Protein AF-A0A2M7X463-F1 (afdb_monomer_lite)

Radius of gyration: 21.91 Å; chains: 1; bounding box: 66×72×50 Å

Secondary structure (DSSP, 8-state):
--------PPPHHHHHHHHHHHHHHTT-S-SS---PPPP--TT--SHHHHHHHHHHHHHHHHHHHH--TTHHHHHHHHHHHHHHHHHHHHHHHHHHT-HHHHHHHHHHHHHHHHHHHHHHHHHTT-TTTB-TTT-EEEEETTEEEEEEEB-S-EEEEEETTEEEEEEEEEEEEEE-SSEEEEEEEEEETTT--EEEEEEEEEEEE---TTTTT-EEEEEEEE-TTHHHHHHHHT---TTS-HHHHTTSSS---TTTSTTT--SHHHHHHHHHHHHHHHHHHHHHHHHHHHHHHHHHT--

Foldseek 3Di:
DDDDDPPDDDDPVRVVVVVVVVVVVVPPDDDDLQLAADDDDPPQDDLLSLLLVLQLLLQVLLCVLLVFPPSSVVRSVLSNVLLVLLVVQLVVCVVVVPQVSVQLSLVLSQLSSLQSSVSSCLSVLPCSFWQLVQQDWDDDPQKIKGKTFGDNYKGWHDDPHDIWIKTWTMWMWILHLFWIKIKTWIATPPPRDIFIWMKIFGWDQDDDPVPHRWIAIFIFTGGPRNQVNLVVSVPPDPPDDPVVSVVRNGSGPPDPCCSGQGDSVSVVSSSVSSVVSSVVSSVVSVVVVVVVVVVVPDD

pLDDT: mean 77.82, std 18.33, range [32.88, 96.81]

Sequence (299 aa):
MGIRTDQKQLSAHELLNQRLFDRLKLRQTTETKDTGPLKYPEHLSSTEEQIIYNAKTIGLSYELQSGVEGLQHGFAQTFIDVSQSFARELALAQEENDPEAIALFTNALAELELLSAVERVASDANFDHMDERDFMEYGSNQEPIYSTDISGINATMIAGSEEQSVHVTKATWNFDRNGIRLSVDYINDVTGEALSSQISMDFHRRKHPRFGNKEQAAIDLKGRTLERAFRDIEKVPQELGEKEKLQYKDYHRYLHIDPLIKDDDTFKRIREARILHFRKAGLDALHIASARKNLAEQP

Structure (mmCIF, N/CA/C/O backbone):
data_AF-A0A2M7X463-F1
#
_entry.id   AF-A0A2M7X463-F1
#
loop_
_atom_site.group_PDB
_atom_site.id
_atom_site.type_symbol
_atom_site.label_atom_id
_atom_site.label_alt_id
_atom_site.label_comp_id
_atom_site.label_asym_id
_atom_site.label_entity_id
_atom_site.label_seq_id
_atom_site.pdbx_PDB_ins_code
_atom_site.Cartn_x
_atom_site.Cartn_y
_atom_site.Cartn_z
_atom_site.occupancy
_atom_site.B_iso_or_equiv
_atom_site.auth_seq_id
_atom_site.auth_comp_id
_atom_site.auth_asym_id
_atom_site.auth_atom_id
_atom_site.pdbx_PDB_model_num
ATOM 1 N N . MET A 1 1 ? 46.888 -40.412 -1.682 1.00 40.38 1 MET A N 1
ATOM 2 C CA . MET A 1 1 ? 46.053 -40.032 -2.841 1.00 40.38 1 MET A CA 1
ATOM 3 C C . MET A 1 1 ? 44.889 -39.218 -2.306 1.00 40.38 1 MET A C 1
ATOM 5 O O . MET A 1 1 ? 44.024 -39.788 -1.659 1.00 40.38 1 MET A O 1
ATOM 9 N N . GLY A 1 2 ? 44.942 -37.892 -2.434 1.00 35.41 2 GLY A N 1
ATOM 10 C CA . GLY A 1 2 ? 43.879 -37.005 -1.958 1.00 35.41 2 GLY A CA 1
ATOM 11 C C . GLY A 1 2 ? 42.829 -36.817 -3.047 1.00 35.41 2 GLY A C 1
ATOM 12 O O . GLY A 1 2 ? 43.172 -36.399 -4.149 1.00 35.41 2 GLY A O 1
ATOM 13 N N . ILE A 1 3 ? 41.574 -37.143 -2.745 1.00 40.09 3 ILE A N 1
ATOM 14 C CA . ILE A 1 3 ? 40.433 -36.868 -3.618 1.00 40.09 3 ILE A CA 1
ATOM 15 C C . ILE A 1 3 ? 40.086 -35.387 -3.435 1.00 40.09 3 ILE A C 1
ATOM 17 O O . ILE A 1 3 ? 39.596 -34.989 -2.381 1.00 40.09 3 ILE A O 1
ATOM 21 N N . ARG A 1 4 ? 40.381 -34.560 -4.443 1.00 40.16 4 ARG A N 1
ATOM 22 C CA . ARG A 1 4 ? 39.785 -33.226 -4.570 1.00 40.16 4 ARG A CA 1
ATOM 23 C C . ARG A 1 4 ? 38.376 -33.412 -5.122 1.00 40.16 4 ARG A C 1
ATOM 25 O O . ARG A 1 4 ? 38.216 -33.833 -6.261 1.00 40.16 4 ARG A O 1
ATOM 32 N N . THR A 1 5 ? 37.365 -33.130 -4.311 1.00 44.09 5 THR A N 1
ATOM 33 C CA . THR A 1 5 ? 36.005 -32.893 -4.796 1.00 44.09 5 THR A CA 1
ATOM 34 C C . THR A 1 5 ? 35.933 -31.473 -5.333 1.00 44.09 5 THR A C 1
ATOM 36 O O . THR A 1 5 ? 35.986 -30.517 -4.559 1.00 44.09 5 THR A O 1
ATOM 39 N N . ASP A 1 6 ? 35.817 -31.344 -6.652 1.00 42.69 6 ASP A N 1
ATOM 40 C CA . ASP A 1 6 ? 35.451 -30.094 -7.309 1.00 42.69 6 ASP A CA 1
ATOM 41 C C . ASP A 1 6 ? 34.014 -29.733 -6.908 1.00 42.69 6 ASP A C 1
ATOM 43 O O . ASP A 1 6 ? 33.038 -30.241 -7.463 1.00 42.69 6 ASP A O 1
ATOM 47 N N . GLN A 1 7 ? 33.863 -28.864 -5.906 1.00 47.12 7 GLN A N 1
ATOM 48 C CA . GLN A 1 7 ? 32.599 -28.170 -5.688 1.00 47.12 7 GLN A CA 1
ATOM 49 C C . GLN A 1 7 ? 32.435 -27.150 -6.812 1.00 47.12 7 GLN A C 1
ATOM 51 O O . GLN A 1 7 ? 33.065 -26.093 -6.821 1.00 47.12 7 GLN A O 1
ATOM 56 N N . LYS A 1 8 ? 31.588 -27.493 -7.782 1.00 57.50 8 LYS A N 1
ATOM 57 C CA . LYS A 1 8 ? 31.148 -26.579 -8.832 1.00 57.50 8 LYS A CA 1
ATOM 58 C C . LYS A 1 8 ? 30.453 -25.390 -8.154 1.00 57.50 8 LYS A C 1
ATOM 60 O O . LYS A 1 8 ? 29.381 -25.555 -7.575 1.00 57.50 8 LYS A O 1
ATOM 65 N N . GLN A 1 9 ? 31.082 -24.215 -8.171 1.00 53.88 9 GLN A N 1
ATOM 66 C CA . GLN A 1 9 ? 30.431 -22.982 -7.734 1.00 53.88 9 GLN A CA 1
ATOM 67 C C . GLN A 1 9 ? 29.291 -22.681 -8.706 1.00 53.88 9 GLN A C 1
ATOM 69 O O . GLN A 1 9 ? 29.523 -22.480 -9.897 1.00 53.88 9 GLN A O 1
ATOM 74 N N . LEU A 1 10 ? 28.065 -22.699 -8.193 1.00 54.06 10 LEU A N 1
ATOM 75 C CA . LEU A 1 10 ? 26.878 -22.299 -8.937 1.00 54.06 10 LEU A CA 1
ATOM 76 C C . LEU A 1 10 ? 26.962 -20.797 -9.218 1.00 54.06 10 LEU A C 1
ATOM 78 O O . LEU A 1 10 ? 27.336 -20.010 -8.346 1.00 54.06 10 LEU A O 1
ATOM 82 N N . SER A 1 11 ? 26.599 -20.392 -10.428 1.00 68.94 11 SER A N 1
ATOM 83 C CA . SER A 1 11 ? 26.372 -18.985 -10.750 1.00 68.94 11 SER A CA 1
ATOM 84 C C . SER A 1 11 ? 25.232 -18.413 -9.896 1.00 68.94 11 SER A C 1
ATOM 86 O O . SER A 1 11 ? 24.376 -19.144 -9.397 1.00 68.94 11 SER A O 1
ATOM 88 N N . ALA A 1 12 ? 25.171 -17.086 -9.749 1.00 51.44 12 ALA A N 1
ATOM 89 C CA . ALA A 1 12 ? 24.092 -16.423 -9.009 1.00 51.44 12 ALA A CA 1
ATOM 90 C C . ALA A 1 12 ? 22.691 -16.799 -9.539 1.00 51.44 12 ALA A C 1
ATOM 92 O O . ALA A 1 12 ? 21.739 -16.901 -8.767 1.00 51.44 12 ALA A O 1
ATOM 93 N N . HIS A 1 13 ? 22.586 -17.063 -10.844 1.00 44.00 13 HIS A N 1
ATOM 94 C CA . HIS A 1 13 ? 21.358 -17.519 -11.488 1.00 44.00 13 HIS A CA 1
ATOM 95 C C . HIS A 1 13 ? 21.000 -18.965 -11.104 1.00 44.00 13 HIS A C 1
ATOM 97 O O . HIS A 1 13 ? 19.852 -19.256 -10.781 1.00 44.00 13 HIS A O 1
ATOM 103 N N . GLU A 1 14 ? 21.981 -19.866 -11.050 1.00 54.88 14 GLU A N 1
ATOM 104 C CA . GLU A 1 14 ? 21.771 -21.255 -10.624 1.00 54.88 14 GLU A CA 1
ATOM 105 C C . GLU A 1 14 ? 21.467 -21.363 -9.121 1.00 54.88 14 GLU A C 1
ATOM 107 O O . GLU A 1 14 ? 20.620 -22.158 -8.726 1.00 54.88 14 GLU A O 1
ATOM 112 N N . LEU A 1 15 ? 22.078 -20.515 -8.287 1.00 57.31 15 LEU A N 1
ATOM 113 C CA . LEU A 1 15 ? 21.758 -20.389 -6.859 1.00 57.31 15 LEU A CA 1
ATOM 114 C C . LEU A 1 15 ? 20.326 -19.894 -6.624 1.00 57.31 15 LEU A C 1
ATOM 116 O O . LEU A 1 15 ? 19.652 -20.377 -5.714 1.00 57.31 15 LEU A O 1
ATOM 120 N N . LEU A 1 16 ? 19.853 -18.942 -7.434 1.00 51.50 16 LEU A N 1
ATOM 121 C CA . LEU A 1 16 ? 18.474 -18.455 -7.381 1.00 51.50 16 LEU A CA 1
ATOM 122 C C . LEU A 1 16 ? 17.489 -19.557 -7.792 1.00 51.50 16 LEU A C 1
ATOM 124 O O . LEU A 1 16 ? 16.527 -19.816 -7.070 1.00 51.50 16 LEU A O 1
ATOM 128 N N . ASN A 1 17 ? 17.778 -20.257 -8.892 1.00 58.47 17 ASN A N 1
ATOM 129 C CA . ASN A 1 17 ? 16.970 -21.379 -9.366 1.00 58.47 17 ASN A CA 1
ATOM 130 C C . ASN A 1 17 ? 16.931 -22.509 -8.332 1.00 58.47 17 ASN A C 1
ATOM 132 O O . ASN A 1 17 ? 15.867 -23.050 -8.051 1.00 58.47 17 ASN A O 1
ATOM 136 N N . GLN A 1 18 ? 18.056 -22.829 -7.695 1.00 61.44 18 GLN A N 1
ATOM 137 C CA . GLN A 1 18 ? 18.101 -23.873 -6.677 1.00 61.44 18 GLN A CA 1
ATOM 138 C C . GLN A 1 18 ? 17.319 -23.493 -5.414 1.00 61.44 18 GLN A C 1
ATOM 140 O O . GLN A 1 18 ? 16.568 -24.314 -4.899 1.00 61.44 18 GLN A O 1
ATOM 145 N N . ARG A 1 19 ? 17.384 -22.229 -4.972 1.00 60.53 19 ARG A N 1
ATOM 146 C CA . ARG A 1 19 ? 16.545 -21.725 -3.868 1.00 60.53 19 ARG A CA 1
ATOM 147 C C . ARG A 1 19 ? 15.051 -21.763 -4.200 1.00 60.53 19 ARG A C 1
ATOM 149 O O . ARG A 1 19 ? 14.249 -22.063 -3.318 1.00 60.53 19 ARG A O 1
ATOM 156 N N . LEU A 1 20 ? 14.680 -21.477 -5.450 1.00 54.44 20 LEU A N 1
ATOM 157 C CA . LEU A 1 20 ? 13.311 -21.635 -5.952 1.00 54.44 20 LEU A CA 1
ATOM 158 C C . LEU A 1 20 ? 12.880 -23.109 -5.902 1.00 54.44 20 LEU A C 1
ATOM 160 O O . LEU A 1 20 ? 11.824 -23.415 -5.354 1.00 54.44 20 LEU A O 1
ATOM 164 N N . PHE A 1 21 ? 13.719 -24.031 -6.379 1.00 56.59 21 PHE A N 1
ATOM 165 C CA . PHE A 1 21 ? 13.448 -25.473 -6.349 1.00 56.59 21 PHE A CA 1
ATOM 166 C C . PHE A 1 21 ? 13.352 -26.057 -4.932 1.00 56.59 21 PHE A C 1
ATOM 168 O O . PHE A 1 21 ? 12.466 -26.871 -4.666 1.00 56.59 21 PHE A O 1
ATOM 175 N N . ASP A 1 22 ? 14.206 -25.625 -4.006 1.00 59.12 22 ASP A N 1
ATOM 176 C CA . ASP A 1 22 ? 14.176 -26.093 -2.616 1.00 59.12 22 ASP A CA 1
ATOM 177 C C . ASP A 1 22 ? 12.924 -25.587 -1.875 1.00 59.12 22 ASP A C 1
ATOM 179 O O . ASP A 1 22 ? 12.328 -26.328 -1.092 1.00 59.12 22 ASP A O 1
ATOM 183 N N . ARG A 1 23 ? 12.446 -24.371 -2.188 1.00 54.03 23 ARG A N 1
ATOM 184 C CA . ARG A 1 23 ? 11.146 -23.866 -1.701 1.00 54.03 23 ARG A CA 1
ATOM 185 C C . ARG A 1 23 ? 9.958 -24.639 -2.279 1.00 54.03 23 ARG A C 1
ATOM 187 O O . ARG A 1 23 ? 8.969 -24.833 -1.577 1.00 54.03 23 ARG A O 1
ATOM 194 N N . LEU A 1 24 ? 10.055 -25.100 -3.528 1.00 48.69 24 LEU A N 1
ATOM 195 C CA . LEU A 1 24 ? 9.001 -25.870 -4.200 1.00 48.69 24 LEU A CA 1
ATOM 196 C C . LEU A 1 24 ? 8.825 -27.276 -3.604 1.00 48.69 24 LEU A C 1
ATOM 198 O O . LEU A 1 24 ? 7.693 -27.737 -3.475 1.00 48.69 24 LEU A O 1
ATOM 202 N N . LYS A 1 25 ? 9.909 -27.944 -3.183 1.00 52.03 25 LYS A N 1
ATOM 203 C CA . LYS A 1 25 ? 9.829 -29.285 -2.569 1.00 52.03 25 LYS A CA 1
ATOM 204 C C . LYS A 1 25 ? 9.143 -29.303 -1.201 1.00 52.03 25 LYS A C 1
ATOM 206 O O . LYS A 1 25 ? 8.562 -30.318 -0.837 1.00 52.03 25 LYS A O 1
ATOM 211 N N . LEU A 1 26 ? 9.183 -28.200 -0.453 1.00 48.62 26 LEU A N 1
ATOM 212 C CA . LEU A 1 26 ? 8.593 -28.125 0.888 1.00 48.62 26 LEU A CA 1
ATOM 213 C C . LEU A 1 26 ? 7.056 -27.994 0.901 1.00 48.62 26 LEU A C 1
ATOM 215 O O . LEU A 1 26 ? 6.462 -28.108 1.966 1.00 48.62 26 LEU A O 1
ATOM 219 N N . ARG A 1 27 ? 6.402 -27.756 -0.246 1.00 49.72 27 ARG A N 1
ATOM 220 C CA . ARG A 1 27 ? 4.961 -27.425 -0.336 1.00 49.72 27 ARG A CA 1
ATOM 221 C C . ARG A 1 27 ? 4.053 -28.566 -0.810 1.00 49.72 27 ARG A C 1
ATOM 223 O O . ARG A 1 27 ? 2.963 -28.322 -1.310 1.00 49.72 27 ARG A O 1
ATOM 230 N N . GLN A 1 28 ? 4.489 -29.812 -0.668 1.00 45.28 28 GLN A N 1
ATOM 231 C CA . GLN A 1 28 ? 3.816 -30.990 -1.229 1.00 45.28 28 GLN A CA 1
ATOM 232 C C . GLN A 1 28 ? 2.474 -31.400 -0.583 1.00 45.28 28 GLN A C 1
ATOM 234 O O . GLN A 1 28 ? 1.969 -32.470 -0.908 1.00 45.28 28 GLN A O 1
ATOM 239 N N . THR A 1 29 ? 1.849 -30.601 0.286 1.00 38.97 29 THR A N 1
ATOM 240 C CA . THR A 1 29 ? 0.600 -31.009 0.952 1.00 38.97 29 THR A CA 1
ATOM 241 C C . THR A 1 29 ? -0.463 -29.909 0.949 1.00 38.97 29 THR A C 1
ATOM 243 O O . THR A 1 29 ? -0.354 -28.945 1.698 1.00 38.97 29 THR A O 1
ATOM 246 N N . THR A 1 30 ? -1.511 -30.166 0.151 1.00 35.84 30 THR A N 1
ATOM 247 C CA . THR A 1 30 ? -2.921 -29.712 0.243 1.00 35.84 30 THR A CA 1
ATOM 248 C C . THR A 1 30 ? -3.313 -28.259 -0.087 1.00 35.84 30 THR A C 1
ATOM 250 O O . THR A 1 30 ? -2.661 -27.314 0.328 1.00 35.84 30 THR A O 1
ATOM 253 N N . GLU A 1 31 ? -4.393 -28.180 -0.891 1.00 47.44 31 GLU A N 1
ATOM 254 C CA . GLU A 1 31 ? -5.562 -27.266 -0.919 1.00 47.44 31 GLU A CA 1
ATOM 255 C C . GLU A 1 31 ? -5.430 -25.834 -0.393 1.00 47.44 31 GLU A C 1
ATOM 257 O O . GLU A 1 31 ? -4.847 -25.629 0.657 1.00 47.44 31 GLU A O 1
ATOM 262 N N . THR A 1 32 ? -6.040 -24.877 -1.127 1.00 44.88 32 THR A N 1
ATOM 263 C CA . THR A 1 32 ? -6.127 -23.426 -0.831 1.00 44.88 32 THR A CA 1
ATOM 264 C C . THR A 1 32 ? -4.875 -22.912 -0.154 1.00 44.88 32 THR A C 1
ATOM 266 O O . THR A 1 32 ? -4.823 -23.013 1.058 1.00 44.88 32 THR A O 1
ATOM 269 N N . LYS A 1 33 ? -3.900 -22.389 -0.921 1.00 53.50 33 LYS A N 1
ATOM 270 C CA . LYS A 1 33 ? -2.680 -21.712 -0.433 1.00 53.50 33 LYS A CA 1
ATOM 271 C C . LYS A 1 33 ? -2.931 -21.100 0.961 1.00 53.50 33 LYS A C 1
ATOM 273 O O . LYS A 1 33 ? -3.357 -19.954 1.058 1.00 53.50 33 LYS A O 1
ATOM 278 N N . ASP A 1 34 ? -2.714 -21.879 2.026 1.00 58.38 34 ASP A N 1
ATOM 279 C CA . ASP A 1 34 ? -2.889 -21.408 3.398 1.00 58.38 34 ASP A CA 1
ATOM 280 C C . ASP A 1 34 ? -1.582 -20.711 3.704 1.00 58.38 34 ASP A C 1
ATOM 282 O O . ASP A 1 34 ? -0.605 -21.257 4.230 1.00 58.38 34 ASP A O 1
ATOM 286 N N . THR A 1 35 ? -1.481 -19.536 3.106 1.00 69.94 35 THR A N 1
ATOM 287 C CA . THR A 1 35 ? -0.308 -18.708 3.186 1.00 69.94 35 THR A CA 1
ATOM 288 C C . THR A 1 35 ? -0.406 -18.096 4.555 1.00 69.94 35 THR A C 1
ATOM 290 O O . THR A 1 35 ? -1.200 -17.180 4.777 1.00 69.94 35 THR A O 1
ATOM 293 N N . GLY A 1 36 ? 0.375 -18.649 5.483 1.00 80.12 36 GLY A N 1
ATOM 294 C CA . GLY A 1 36 ? 0.527 -18.064 6.806 1.00 80.12 36 GLY A CA 1
ATOM 295 C C . GLY A 1 36 ? 0.805 -16.556 6.713 1.00 80.12 36 GLY A C 1
ATOM 296 O O . GLY A 1 36 ? 1.207 -16.064 5.656 1.00 80.12 36 GLY A O 1
ATOM 297 N N . PRO A 1 37 ? 0.608 -15.811 7.808 1.00 87.12 37 PRO A N 1
ATOM 298 C CA . PRO A 1 37 ? 0.592 -14.353 7.785 1.00 87.12 37 PRO A CA 1
ATOM 299 C C . PRO A 1 37 ? 1.865 -13.758 7.176 1.00 87.12 37 PRO A C 1
ATOM 301 O O . PRO A 1 37 ? 2.968 -14.303 7.332 1.00 87.12 37 PRO A O 1
ATOM 304 N N . LEU A 1 38 ? 1.708 -12.614 6.506 1.00 91.12 38 LEU A N 1
ATOM 305 C CA . LEU A 1 38 ? 2.822 -11.848 5.965 1.00 91.12 38 LEU A CA 1
ATOM 306 C C . LEU A 1 38 ? 3.841 -11.563 7.076 1.00 91.12 38 LEU A C 1
ATOM 308 O O . LEU A 1 38 ? 3.528 -10.982 8.113 1.00 91.12 38 LEU A O 1
ATOM 312 N N . LYS A 1 39 ? 5.088 -11.987 6.860 1.00 89.25 39 LYS A N 1
ATOM 313 C CA . LYS A 1 39 ? 6.121 -11.900 7.895 1.00 89.25 39 LYS A CA 1
ATOM 314 C C . LYS A 1 39 ? 6.722 -10.500 7.975 1.00 89.25 39 LYS A C 1
ATOM 316 O O . LYS A 1 39 ? 7.115 -9.919 6.956 1.00 89.25 39 LYS A O 1
ATOM 321 N N . TYR A 1 40 ? 6.873 -10.027 9.206 1.00 90.75 40 TYR A N 1
ATOM 322 C CA . TYR A 1 40 ? 7.607 -8.820 9.568 1.00 90.75 40 TYR A CA 1
ATOM 323 C C . TYR A 1 40 ? 8.801 -9.180 10.464 1.00 90.75 40 TYR A C 1
ATOM 325 O O . TYR A 1 40 ? 8.787 -10.234 11.107 1.00 90.75 40 TYR A O 1
ATOM 333 N N . PRO A 1 41 ? 9.859 -8.352 10.496 1.00 91.50 41 PRO A N 1
ATOM 334 C CA . PRO A 1 41 ? 10.909 -8.484 11.500 1.00 91.50 41 PRO A CA 1
ATOM 335 C C . PRO A 1 41 ? 10.331 -8.514 12.924 1.00 91.50 41 PRO A C 1
ATOM 337 O O . PRO A 1 41 ? 9.488 -7.689 13.254 1.00 91.50 41 PRO A O 1
ATOM 340 N N . GLU A 1 42 ? 10.830 -9.412 13.781 1.00 87.25 42 GLU A N 1
ATOM 341 C CA . GLU A 1 42 ? 10.278 -9.668 15.131 1.00 87.25 42 GLU A CA 1
ATOM 342 C C . GLU A 1 42 ? 10.262 -8.444 16.062 1.00 87.25 42 GLU A C 1
ATOM 344 O O . GLU A 1 42 ? 9.523 -8.419 17.039 1.00 87.25 42 GLU A O 1
ATOM 349 N N . HIS A 1 43 ? 11.083 -7.431 15.775 1.00 87.44 43 HIS A N 1
ATOM 350 C CA . HIS A 1 43 ? 11.137 -6.192 16.551 1.00 87.44 43 HIS A CA 1
ATOM 351 C C . HIS A 1 43 ? 10.046 -5.179 16.174 1.00 87.44 43 HIS A C 1
ATOM 353 O O . HIS A 1 43 ? 9.923 -4.175 16.864 1.00 87.44 43 HIS A O 1
ATOM 359 N N . LEU A 1 44 ? 9.298 -5.402 15.087 1.00 88.44 44 LEU A N 1
ATOM 360 C CA . LEU A 1 44 ? 8.175 -4.550 14.698 1.00 88.44 44 LEU A CA 1
ATOM 361 C C . LEU A 1 44 ? 6.901 -5.121 15.315 1.00 88.44 44 LEU A C 1
ATOM 363 O O . LEU A 1 44 ? 6.491 -6.233 14.983 1.00 88.44 44 LEU A O 1
ATOM 367 N N . SER A 1 45 ? 6.289 -4.358 16.212 1.00 84.50 45 SER A N 1
ATOM 368 C CA . SER A 1 45 ? 5.173 -4.824 17.043 1.00 84.50 45 SER A CA 1
ATOM 369 C C . SER A 1 45 ? 3.875 -4.061 16.798 1.00 84.50 45 SER A C 1
ATOM 371 O O . SER A 1 45 ? 2.800 -4.591 17.060 1.00 84.50 45 SER A O 1
ATOM 373 N N . SER A 1 46 ? 3.968 -2.846 16.258 1.00 91.00 46 SER A N 1
ATOM 374 C CA . SER A 1 46 ? 2.820 -1.987 15.965 1.00 91.00 46 SER A CA 1
ATOM 375 C C . SER A 1 46 ? 2.526 -1.882 14.465 1.00 91.00 46 SER A C 1
ATOM 377 O O . SER A 1 46 ? 3.430 -1.959 13.628 1.00 91.00 46 SER A O 1
ATOM 379 N N . THR A 1 47 ? 1.261 -1.623 14.125 1.00 92.31 47 THR A N 1
ATOM 380 C CA . THR A 1 47 ? 0.824 -1.301 12.756 1.00 92.31 47 THR A CA 1
ATOM 381 C C . THR A 1 47 ? 1.608 -0.122 12.169 1.00 92.31 47 THR A C 1
ATOM 383 O O . THR A 1 47 ? 2.027 -0.170 11.014 1.00 92.31 47 THR A O 1
ATOM 386 N N . GLU A 1 48 ? 1.890 0.915 12.967 1.00 92.94 48 GLU A N 1
ATOM 387 C CA . GLU A 1 48 ? 2.698 2.063 12.536 1.00 92.94 48 GLU A CA 1
ATOM 388 C C . GLU A 1 48 ? 4.099 1.629 12.070 1.00 92.94 48 GLU A C 1
ATOM 390 O O . GLU A 1 48 ? 4.525 1.954 10.960 1.00 92.94 48 GLU A O 1
ATOM 395 N N . GLU A 1 49 ? 4.808 0.843 12.882 1.00 93.00 49 GLU A N 1
ATOM 396 C CA . GLU A 1 49 ? 6.145 0.338 12.557 1.00 93.00 49 GLU A CA 1
ATOM 397 C C . GLU A 1 49 ? 6.156 -0.497 11.269 1.00 93.00 49 GLU A C 1
ATOM 399 O O . GLU A 1 49 ? 7.080 -0.385 10.453 1.00 93.00 49 GLU A O 1
ATOM 404 N N . GLN A 1 50 ? 5.116 -1.306 11.061 1.00 94.75 50 GLN A N 1
ATOM 405 C CA . GLN A 1 50 ? 4.959 -2.137 9.870 1.00 94.75 50 GLN A CA 1
ATOM 406 C C . GLN A 1 50 ? 4.682 -1.299 8.614 1.00 94.75 50 GLN A C 1
ATOM 408 O O . GLN A 1 50 ? 5.327 -1.523 7.585 1.00 94.75 50 GLN A O 1
ATOM 413 N N . ILE A 1 51 ? 3.817 -0.282 8.699 1.00 94.62 51 ILE A N 1
ATOM 414 C CA . ILE A 1 51 ? 3.560 0.677 7.609 1.00 94.62 51 ILE A CA 1
ATOM 415 C C . ILE A 1 51 ? 4.858 1.383 7.200 1.00 94.62 51 ILE A C 1
ATOM 417 O O . ILE A 1 51 ? 5.194 1.454 6.014 1.00 94.62 51 ILE A O 1
ATOM 421 N N . ILE A 1 52 ? 5.630 1.863 8.177 1.00 92.12 52 ILE A N 1
ATOM 422 C CA . ILE A 1 52 ? 6.900 2.558 7.932 1.00 92.12 52 ILE A CA 1
ATOM 423 C C . ILE A 1 52 ? 7.915 1.619 7.268 1.00 92.12 52 ILE A C 1
ATOM 425 O O . ILE A 1 52 ? 8.627 2.017 6.339 1.00 92.12 52 ILE A O 1
ATOM 429 N N . TYR A 1 53 ? 7.992 0.368 7.724 1.00 95.31 53 TYR A N 1
ATOM 430 C CA . TYR A 1 53 ? 8.849 -0.651 7.123 1.00 95.31 53 TYR A CA 1
ATOM 431 C C . TYR A 1 53 ? 8.458 -0.953 5.669 1.00 95.31 53 TYR A C 1
ATOM 433 O O . TYR A 1 53 ? 9.326 -0.978 4.785 1.00 95.31 53 TYR A O 1
ATOM 441 N N . ASN A 1 54 ? 7.160 -1.118 5.402 1.00 95.19 54 ASN A N 1
ATOM 442 C CA . ASN A 1 54 ? 6.633 -1.324 4.057 1.00 95.19 54 ASN A CA 1
ATOM 443 C C . ASN A 1 54 ? 7.013 -0.147 3.150 1.00 95.19 54 ASN A C 1
ATOM 445 O O . ASN A 1 54 ? 7.632 -0.353 2.106 1.00 95.19 54 ASN A O 1
ATOM 449 N N . ALA A 1 55 ? 6.762 1.091 3.582 1.00 90.56 55 ALA A N 1
ATOM 450 C CA . ALA A 1 55 ? 7.054 2.289 2.797 1.00 90.56 55 ALA A CA 1
ATOM 451 C C . ALA A 1 55 ? 8.549 2.442 2.462 1.00 90.56 55 ALA A C 1
ATOM 453 O O . ALA A 1 55 ? 8.904 2.782 1.330 1.00 90.56 55 ALA A O 1
ATOM 454 N N . LYS A 1 56 ? 9.445 2.128 3.409 1.00 92.00 56 LYS A N 1
ATOM 455 C CA . LYS A 1 56 ? 10.899 2.102 3.162 1.00 92.00 56 LYS A CA 1
ATOM 456 C C . LYS A 1 56 ? 11.296 1.045 2.134 1.00 92.00 56 LYS A C 1
ATOM 458 O O . LYS A 1 56 ? 12.187 1.302 1.328 1.00 92.00 56 LYS A O 1
ATOM 463 N N . THR A 1 57 ? 10.668 -0.126 2.169 1.00 92.81 57 THR A N 1
ATOM 464 C CA . THR A 1 57 ? 10.941 -1.219 1.223 1.00 92.81 57 THR A CA 1
ATOM 465 C C . THR A 1 57 ? 10.456 -0.857 -0.181 1.00 92.81 57 THR A C 1
ATOM 467 O O . THR A 1 57 ? 11.192 -1.009 -1.156 1.00 92.81 57 THR A O 1
ATOM 470 N N . ILE A 1 58 ? 9.248 -0.297 -0.282 1.00 91.06 58 ILE A N 1
ATOM 471 C CA . ILE A 1 58 ? 8.645 0.153 -1.543 1.00 91.06 58 ILE A CA 1
ATOM 472 C C . ILE A 1 58 ? 9.496 1.250 -2.183 1.00 91.06 58 ILE A C 1
ATOM 474 O O . ILE A 1 58 ? 9.906 1.122 -3.335 1.00 91.06 58 ILE A O 1
ATOM 478 N N . GLY A 1 59 ? 9.821 2.302 -1.430 1.00 88.56 59 GLY A N 1
ATOM 479 C CA . GLY A 1 59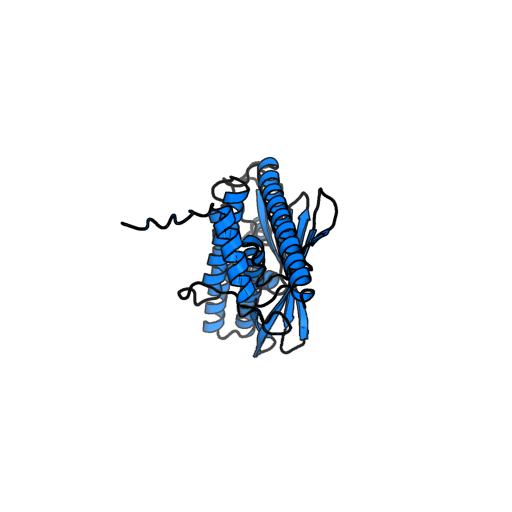 ? 10.596 3.410 -1.974 1.00 88.56 59 GLY A CA 1
ATOM 480 C C . GLY A 1 59 ? 12.021 3.006 -2.381 1.00 88.56 59 GLY A C 1
ATOM 481 O O . GLY A 1 59 ? 12.494 3.457 -3.421 1.00 88.56 59 GLY A O 1
ATOM 482 N N . LEU A 1 60 ? 12.677 2.101 -1.636 1.00 91.00 60 LEU A N 1
ATOM 483 C CA . LEU A 1 60 ? 13.977 1.537 -2.032 1.00 91.00 60 LEU A CA 1
ATOM 484 C C . LEU A 1 60 ? 13.877 0.738 -3.335 1.00 91.00 60 LEU A C 1
ATOM 486 O O . LEU A 1 60 ? 14.742 0.844 -4.201 1.00 91.00 60 LEU A O 1
ATOM 490 N N . SER A 1 61 ? 12.819 -0.056 -3.488 1.00 90.31 61 SER A N 1
ATOM 491 C CA . SER A 1 61 ? 12.563 -0.788 -4.727 1.00 90.31 61 SER A CA 1
ATOM 492 C C . SER A 1 61 ? 12.425 0.165 -5.914 1.00 90.31 61 SER A C 1
ATOM 494 O O . SER A 1 61 ? 13.074 -0.034 -6.940 1.00 90.31 61 SER A O 1
ATOM 496 N N . TYR A 1 62 ? 11.671 1.257 -5.761 1.00 86.56 62 TYR A N 1
ATOM 497 C CA . TYR A 1 62 ? 11.502 2.243 -6.832 1.00 86.56 62 TYR A CA 1
ATOM 498 C C . TYR A 1 62 ? 12.820 2.938 -7.176 1.00 86.56 62 TYR A C 1
ATOM 500 O O . TYR A 1 62 ? 13.123 3.137 -8.353 1.00 86.56 62 TYR A O 1
ATOM 508 N N . GLU A 1 63 ? 13.619 3.275 -6.167 1.00 88.19 63 GLU A N 1
ATOM 509 C CA . GLU A 1 63 ? 14.950 3.861 -6.327 1.00 88.19 63 GLU A CA 1
ATOM 510 C C . GLU A 1 63 ? 15.882 2.948 -7.131 1.00 88.19 63 GLU A C 1
ATOM 512 O O . GLU A 1 63 ? 16.445 3.374 -8.139 1.00 88.19 63 GLU A O 1
ATOM 517 N N . LEU A 1 64 ? 15.971 1.667 -6.761 1.00 90.56 64 LEU A N 1
ATOM 518 C CA . LEU A 1 64 ? 16.804 0.683 -7.458 1.00 90.56 64 LEU A CA 1
ATOM 519 C C . LEU A 1 64 ? 16.352 0.438 -8.902 1.00 90.56 64 LEU A C 1
ATOM 521 O O . LEU A 1 64 ? 17.185 0.244 -9.785 1.00 90.56 64 LEU A O 1
ATOM 525 N N . GLN A 1 65 ? 15.041 0.426 -9.144 1.00 89.50 65 GLN A N 1
ATOM 526 C CA . GLN A 1 65 ? 14.474 0.150 -10.464 1.00 89.50 65 GLN A CA 1
ATOM 527 C C . GLN A 1 65 ? 14.615 1.349 -11.412 1.00 89.50 65 GLN A C 1
ATOM 529 O O . GLN A 1 65 ? 14.902 1.168 -12.594 1.00 89.50 65 GLN A O 1
ATOM 534 N N . SER A 1 66 ? 14.414 2.569 -10.909 1.00 88.19 66 SER A N 1
ATOM 535 C CA . SER A 1 66 ? 14.393 3.793 -11.724 1.00 88.19 66 SER A CA 1
ATOM 536 C C . SER A 1 66 ? 15.735 4.527 -11.796 1.00 88.19 66 SER A C 1
ATOM 538 O O . SER A 1 66 ? 15.937 5.334 -12.704 1.00 88.19 66 SER A O 1
ATOM 540 N N . GLY A 1 67 ? 16.643 4.277 -10.844 1.00 86.75 67 GLY A N 1
ATOM 541 C CA . GLY A 1 67 ? 17.890 5.028 -10.681 1.00 86.75 67 GLY A CA 1
ATOM 542 C C . GLY A 1 67 ? 17.691 6.458 -10.167 1.00 86.75 67 GLY A C 1
ATOM 543 O O . GLY A 1 67 ? 18.587 7.289 -10.313 1.00 86.75 67 GLY A O 1
ATOM 544 N N . VAL A 1 68 ? 16.518 6.774 -9.614 1.00 83.38 68 VAL A N 1
ATOM 545 C CA . VAL A 1 68 ? 16.197 8.096 -9.065 1.00 83.38 68 VAL A CA 1
ATOM 546 C C . VAL A 1 68 ? 16.457 8.090 -7.563 1.00 83.38 68 VAL A C 1
ATOM 548 O O . VAL A 1 68 ? 15.720 7.470 -6.798 1.00 83.38 68 VAL A O 1
ATOM 551 N N . GLU A 1 69 ? 17.511 8.789 -7.151 1.00 83.19 69 GLU A N 1
ATOM 552 C CA . GLU A 1 69 ? 17.933 8.863 -5.751 1.00 83.19 69 GLU A CA 1
ATOM 553 C C . GLU A 1 69 ? 16.882 9.520 -4.859 1.00 83.19 69 GLU A C 1
ATOM 555 O O . GLU A 1 69 ? 16.287 10.526 -5.244 1.00 83.19 69 GLU A O 1
ATOM 560 N N . GLY A 1 70 ? 16.723 8.984 -3.645 1.00 78.88 70 GLY A N 1
ATOM 561 C CA . GLY A 1 70 ? 15.929 9.554 -2.557 1.00 78.88 70 GLY A CA 1
ATOM 562 C C . GLY A 1 70 ? 14.438 9.197 -2.572 1.00 78.88 70 GLY A C 1
ATOM 563 O O . GLY A 1 70 ? 13.704 9.638 -1.680 1.00 78.88 70 GLY A O 1
ATOM 564 N N . LEU A 1 71 ? 13.983 8.371 -3.522 1.00 79.38 71 LEU A N 1
ATOM 565 C CA . LEU A 1 71 ? 12.611 7.849 -3.541 1.00 79.38 71 LEU A CA 1
ATOM 566 C C . LEU A 1 71 ? 12.282 7.087 -2.262 1.00 79.38 71 LEU A C 1
ATOM 568 O O . LEU A 1 71 ? 11.182 7.254 -1.735 1.00 79.38 71 LEU A O 1
ATOM 572 N N . GLN A 1 72 ? 13.239 6.337 -1.705 1.00 86.25 72 GLN A N 1
ATOM 573 C CA . GLN A 1 72 ? 13.052 5.683 -0.413 1.00 86.25 72 GLN A CA 1
ATOM 574 C C . GLN A 1 72 ? 12.619 6.668 0.672 1.00 86.25 72 GLN A C 1
ATOM 576 O O . GLN A 1 72 ? 11.645 6.424 1.386 1.00 86.25 72 GLN A O 1
ATOM 581 N N . HIS A 1 73 ? 13.339 7.782 0.790 1.00 80.94 73 HIS A N 1
ATOM 582 C CA . HIS A 1 73 ? 13.064 8.789 1.804 1.00 80.94 73 HIS A CA 1
ATOM 583 C C . HIS A 1 73 ? 11.716 9.479 1.560 1.00 80.94 73 HIS A C 1
ATOM 585 O O . HIS A 1 73 ? 10.930 9.616 2.495 1.00 80.94 73 HIS A O 1
ATOM 591 N N . GLY A 1 74 ? 11.416 9.856 0.312 1.00 75.62 74 GLY A N 1
ATOM 592 C CA . GLY A 1 74 ? 10.154 10.511 -0.045 1.00 75.62 74 GLY A CA 1
ATOM 593 C C . GLY A 1 74 ? 8.918 9.647 0.233 1.00 75.62 74 GLY A C 1
ATOM 594 O O . GLY A 1 74 ? 7.954 10.125 0.841 1.00 75.62 74 GLY A O 1
ATOM 595 N N . PHE A 1 75 ? 8.967 8.367 -0.155 1.00 77.62 75 PHE A N 1
ATOM 596 C CA . PHE A 1 75 ? 7.908 7.398 0.138 1.00 77.62 75 PHE A CA 1
ATOM 597 C C . PHE A 1 75 ? 7.767 7.178 1.639 1.00 77.62 75 PHE A C 1
ATOM 599 O O . PHE A 1 75 ? 6.690 7.401 2.191 1.00 77.62 75 PHE A O 1
ATOM 606 N N . ALA A 1 76 ? 8.859 6.802 2.311 1.00 83.44 76 ALA A N 1
ATOM 607 C CA . ALA A 1 76 ? 8.835 6.508 3.737 1.00 83.44 76 ALA A CA 1
ATOM 608 C C . ALA A 1 76 ? 8.299 7.688 4.545 1.00 83.44 76 ALA A C 1
ATOM 610 O O . ALA A 1 76 ? 7.413 7.501 5.367 1.00 83.44 76 ALA A O 1
ATOM 611 N N . GLN A 1 77 ? 8.776 8.905 4.283 1.00 80.19 77 GLN A N 1
ATOM 612 C CA . GLN A 1 77 ? 8.368 10.069 5.057 1.00 80.19 77 GLN A CA 1
ATOM 613 C C . GLN A 1 77 ? 6.876 10.396 4.887 1.00 80.19 77 GLN A C 1
ATOM 615 O O . GLN A 1 77 ? 6.243 10.834 5.839 1.00 80.19 77 GLN A O 1
ATOM 620 N N . THR A 1 78 ? 6.295 10.173 3.705 1.00 77.50 78 THR A N 1
ATOM 621 C CA . THR A 1 78 ? 4.853 10.391 3.500 1.00 77.50 78 THR A CA 1
ATOM 622 C C . THR A 1 78 ? 4.016 9.451 4.360 1.00 77.50 78 THR A C 1
ATOM 624 O O . THR A 1 78 ? 3.113 9.902 5.056 1.00 77.50 78 THR A O 1
ATOM 627 N N . PHE A 1 79 ? 4.349 8.161 4.360 1.00 85.50 79 PHE A N 1
ATOM 628 C CA . PHE A 1 79 ? 3.641 7.183 5.183 1.00 85.50 79 PHE A CA 1
ATOM 629 C C . PHE A 1 79 ? 3.922 7.369 6.677 1.00 85.50 79 PHE A C 1
ATOM 631 O O . PHE A 1 79 ? 2.987 7.238 7.452 1.00 85.50 79 PHE A O 1
ATOM 638 N N . ILE A 1 80 ? 5.154 7.738 7.062 1.00 84.94 80 ILE A N 1
ATOM 639 C CA . ILE A 1 80 ? 5.519 8.092 8.445 1.00 84.94 80 ILE A CA 1
ATOM 640 C C . ILE A 1 80 ? 4.613 9.209 8.962 1.00 84.94 80 ILE A C 1
ATOM 642 O O . ILE A 1 80 ? 4.008 9.056 10.015 1.00 84.94 80 ILE A O 1
ATOM 646 N N . ASP A 1 81 ? 4.503 10.321 8.231 1.00 81.31 81 ASP A N 1
ATOM 647 C CA . ASP A 1 81 ? 3.694 11.461 8.665 1.00 81.31 81 ASP A CA 1
ATOM 648 C C . ASP A 1 81 ? 2.227 11.069 8.866 1.00 81.31 81 ASP A C 1
ATOM 650 O O . ASP A 1 81 ? 1.619 11.431 9.868 1.00 81.31 81 ASP A O 1
ATOM 654 N N . VAL A 1 82 ? 1.657 10.335 7.907 1.00 84.56 82 VAL A N 1
ATOM 655 C CA . VAL A 1 82 ? 0.248 9.931 7.952 1.00 84.56 82 VAL A CA 1
ATOM 656 C C . VAL A 1 82 ? 0.007 8.943 9.093 1.00 84.56 82 VAL A C 1
ATOM 658 O O . VAL A 1 82 ? -0.910 9.147 9.888 1.00 84.56 82 VAL A O 1
ATOM 661 N N . SER A 1 83 ? 0.838 7.903 9.214 1.00 89.88 83 SER A N 1
ATOM 662 C CA . SER A 1 83 ? 0.682 6.895 10.263 1.00 89.88 83 SER A CA 1
ATOM 663 C C . SER A 1 83 ? 0.874 7.498 11.654 1.00 89.88 83 SER A C 1
ATOM 665 O O . SER A 1 83 ? 0.100 7.191 12.553 1.00 89.88 83 SER A O 1
ATOM 667 N N . GLN A 1 84 ? 1.837 8.409 11.826 1.00 87.31 84 GLN A N 1
ATOM 668 C CA . GLN A 1 84 ? 2.064 9.111 13.093 1.00 87.31 84 GLN A CA 1
ATOM 669 C C . GLN A 1 84 ? 0.933 10.067 13.454 1.00 87.31 84 GLN A C 1
ATOM 671 O O . GLN A 1 84 ? 0.595 10.187 14.633 1.00 87.31 84 GLN A O 1
ATOM 676 N N . SER A 1 85 ? 0.349 10.759 12.472 1.00 84.75 85 SER A N 1
ATOM 677 C CA . SER A 1 85 ? -0.833 11.586 12.712 1.00 84.75 85 SER A CA 1
ATOM 678 C C . SER A 1 85 ? -2.002 10.731 13.196 1.00 84.75 85 SER A C 1
ATOM 680 O O . SER A 1 85 ? -2.563 11.027 14.245 1.00 84.75 85 SER A O 1
ATOM 682 N N . PHE A 1 86 ? -2.322 9.630 12.507 1.00 89.88 86 PHE A N 1
ATOM 683 C CA . PHE A 1 86 ? -3.405 8.744 12.944 1.00 89.88 86 PHE A CA 1
ATOM 684 C C . PHE A 1 86 ? -3.128 8.097 14.305 1.00 89.88 86 PHE A C 1
ATOM 686 O O . PHE A 1 86 ? -4.023 8.055 15.141 1.00 89.88 86 PHE A O 1
ATOM 693 N N . ALA A 1 87 ? -1.902 7.630 14.559 1.00 90.62 87 ALA A N 1
ATOM 694 C CA . ALA A 1 87 ? -1.534 7.026 15.840 1.00 90.62 87 ALA A CA 1
ATOM 695 C C . ALA A 1 87 ? -1.653 8.021 17.005 1.00 90.62 87 ALA A C 1
ATOM 697 O O . ALA A 1 87 ? -2.094 7.658 18.095 1.00 90.62 87 ALA A O 1
ATOM 698 N N . ARG A 1 88 ? -1.306 9.291 16.771 1.00 88.12 88 ARG A N 1
ATOM 699 C CA . ARG A 1 88 ? -1.462 10.357 17.764 1.00 88.12 88 ARG A CA 1
ATOM 700 C C . ARG A 1 88 ? -2.924 10.650 18.066 1.00 88.12 88 ARG A C 1
ATOM 702 O O . ARG A 1 88 ? -3.284 10.703 19.235 1.00 88.12 88 ARG A O 1
ATOM 709 N N . GLU A 1 89 ? -3.749 10.833 17.039 1.00 88.88 89 GLU A N 1
ATOM 710 C CA . GLU A 1 89 ? -5.179 11.082 17.242 1.00 88.88 89 GLU A CA 1
ATOM 711 C C . GLU A 1 89 ? -5.880 9.881 17.887 1.00 88.88 89 GLU A C 1
ATOM 713 O O . GLU A 1 89 ? -6.753 10.058 18.730 1.00 88.88 89 GLU A O 1
ATOM 718 N N . LEU A 1 90 ? -5.450 8.655 17.572 1.00 93.75 90 LEU A N 1
ATOM 719 C CA . LEU A 1 90 ? -5.919 7.454 18.259 1.00 93.75 90 LEU A CA 1
ATOM 720 C C . LEU A 1 90 ? -5.585 7.492 19.757 1.00 93.75 90 LEU A C 1
ATOM 722 O O . LEU A 1 90 ? -6.454 7.208 20.577 1.00 93.75 90 LEU A O 1
ATOM 726 N N . ALA A 1 91 ? -4.355 7.861 20.122 1.00 92.06 91 ALA A N 1
ATOM 727 C CA . ALA A 1 91 ? -3.962 7.982 21.524 1.00 92.06 91 ALA A CA 1
ATOM 728 C C . ALA A 1 91 ? -4.792 9.051 22.260 1.00 92.06 91 ALA A C 1
ATOM 730 O O . ALA A 1 91 ? -5.278 8.796 23.360 1.00 92.06 91 ALA A O 1
ATOM 731 N N . LEU A 1 92 ? -5.026 10.209 21.632 1.00 89.19 92 LEU A N 1
ATOM 732 C CA . LEU A 1 92 ? -5.888 11.260 22.188 1.00 89.19 92 LEU A CA 1
ATOM 733 C C . LEU A 1 92 ? -7.331 10.773 22.376 1.00 89.19 92 LEU A C 1
ATOM 735 O O . LEU A 1 92 ? -7.904 10.935 23.450 1.00 89.19 92 LEU A O 1
ATOM 739 N N . ALA A 1 93 ? -7.899 10.102 21.374 1.00 92.69 93 ALA A N 1
ATOM 740 C CA . ALA A 1 93 ? -9.242 9.535 21.457 1.00 92.69 93 ALA A CA 1
ATOM 741 C C . ALA A 1 93 ? -9.377 8.499 22.587 1.00 92.69 93 ALA A C 1
ATOM 743 O O . ALA A 1 93 ? -10.413 8.429 23.251 1.00 92.69 93 ALA A O 1
ATOM 744 N N . GLN A 1 94 ? -8.328 7.708 22.837 1.00 93.81 94 GLN A N 1
ATOM 745 C CA . GLN A 1 94 ? -8.270 6.767 23.959 1.00 93.81 94 GLN A CA 1
ATOM 746 C C . GLN A 1 94 ? -8.236 7.483 25.313 1.00 93.81 94 GLN A C 1
ATOM 748 O O . GLN A 1 94 ? -8.941 7.071 26.233 1.00 93.81 94 GLN A O 1
ATOM 753 N N . GLU A 1 95 ? -7.465 8.565 25.439 1.00 95.38 95 GLU A N 1
ATOM 754 C CA . GLU A 1 95 ? -7.436 9.394 26.652 1.00 95.38 95 GLU A CA 1
ATOM 755 C C . GLU A 1 95 ? -8.799 10.048 26.931 1.00 95.38 95 GLU A C 1
ATOM 757 O O . GLU A 1 95 ? -9.266 10.074 28.074 1.00 95.38 95 GLU A O 1
ATOM 762 N N . GLU A 1 96 ? -9.472 10.523 25.882 1.00 94.56 96 GLU A N 1
ATOM 763 C CA . GLU A 1 96 ? -10.791 11.160 25.956 1.00 94.56 96 GLU A CA 1
ATOM 764 C C . GLU A 1 96 ? -11.952 10.155 26.079 1.00 94.56 96 GLU A C 1
ATOM 766 O O . GLU A 1 96 ? -13.078 10.551 26.384 1.00 94.56 96 GLU A O 1
ATOM 771 N N . ASN A 1 97 ? -11.681 8.853 25.919 1.00 94.12 97 ASN A N 1
ATOM 772 C CA . ASN A 1 97 ? -12.681 7.785 25.819 1.00 94.12 97 ASN A CA 1
ATOM 773 C C . ASN A 1 97 ? -13.741 8.066 24.737 1.00 94.12 97 ASN A C 1
ATOM 775 O O . ASN A 1 97 ? -14.933 7.850 24.969 1.00 94.12 97 ASN A O 1
ATOM 779 N N . ASP A 1 98 ? -13.316 8.543 23.565 1.00 93.88 98 ASP A N 1
ATOM 780 C CA . ASP A 1 98 ? -14.179 8.746 22.399 1.00 93.88 98 ASP A CA 1
ATOM 781 C C . ASP A 1 98 ? -14.201 7.472 21.528 1.00 93.88 98 ASP A C 1
ATOM 783 O O . ASP A 1 98 ? -13.289 7.251 20.723 1.00 93.88 98 ASP A O 1
ATOM 787 N N . PRO A 1 99 ? -15.227 6.607 21.650 1.00 94.19 99 PRO A N 1
ATOM 788 C CA . PRO A 1 99 ? -15.281 5.355 20.902 1.00 94.19 99 PRO A CA 1
ATOM 789 C C . PRO A 1 99 ? -15.398 5.566 19.387 1.00 94.19 99 PRO A C 1
ATOM 791 O O . PRO A 1 99 ? -14.943 4.713 18.624 1.00 94.19 99 PRO A O 1
ATOM 794 N N . GLU A 1 100 ? -15.982 6.679 18.929 1.00 93.19 100 GLU A N 1
ATOM 795 C CA . GLU A 1 100 ? -16.107 6.950 17.496 1.00 93.19 100 GLU A CA 1
ATOM 796 C C . GLU A 1 100 ? -14.754 7.321 16.892 1.00 93.19 100 GLU A C 1
ATOM 798 O O . GLU A 1 100 ? -14.400 6.816 15.823 1.00 93.19 100 GLU A O 1
ATOM 803 N N . ALA A 1 101 ? -13.981 8.160 17.584 1.00 92.00 101 ALA A N 1
ATOM 804 C CA . ALA A 1 101 ? -12.638 8.530 17.155 1.00 92.00 101 ALA A CA 1
ATOM 805 C C . ALA A 1 101 ? -11.657 7.346 17.261 1.00 92.00 101 ALA A C 1
ATOM 807 O O . ALA A 1 101 ? -10.871 7.120 16.337 1.00 92.00 101 ALA A O 1
ATOM 808 N N . ILE A 1 102 ? -11.759 6.519 18.310 1.00 95.12 102 ILE A N 1
ATOM 809 C CA . ILE A 1 102 ? -10.975 5.276 18.431 1.00 95.12 102 ILE A CA 1
ATOM 810 C C . ILE A 1 102 ? -11.238 4.355 17.235 1.00 95.12 102 ILE A C 1
ATOM 812 O O . ILE A 1 102 ? -10.288 3.872 16.610 1.00 95.12 102 ILE A O 1
ATOM 816 N N . ALA A 1 103 ? -12.511 4.139 16.883 1.00 95.44 103 ALA A N 1
ATOM 817 C CA . ALA A 1 103 ? -12.884 3.325 15.730 1.00 95.44 103 ALA A CA 1
ATOM 818 C C . ALA A 1 103 ? -12.357 3.928 14.421 1.00 95.44 103 ALA A C 1
ATOM 820 O O . ALA A 1 103 ? -11.795 3.215 13.590 1.00 95.44 103 ALA A O 1
ATOM 821 N N . LEU A 1 104 ? -12.494 5.246 14.253 1.00 94.31 104 LEU A N 1
ATOM 822 C CA . LEU A 1 104 ? -12.049 5.964 13.063 1.00 94.31 104 LEU A CA 1
ATOM 823 C C . LEU A 1 104 ? -10.546 5.793 12.809 1.00 94.31 104 LEU A C 1
ATOM 825 O O . LEU A 1 104 ? -10.154 5.385 11.715 1.00 94.31 104 LEU A O 1
ATOM 829 N N . PHE A 1 105 ? -9.706 6.093 13.801 1.00 94.06 105 PHE A N 1
ATOM 830 C CA . PHE A 1 105 ? -8.254 6.097 13.613 1.00 94.06 105 PHE A CA 1
ATOM 831 C C . PHE A 1 105 ? -7.643 4.693 13.611 1.00 94.06 105 PHE A C 1
ATOM 833 O O . PHE A 1 105 ? -6.710 4.452 12.844 1.00 94.06 105 PHE A O 1
ATOM 840 N N . THR A 1 106 ? -8.213 3.744 14.362 1.00 95.88 106 THR A N 1
ATOM 841 C CA . THR A 1 106 ? -7.845 2.319 14.256 1.00 95.88 106 THR A CA 1
ATOM 842 C C . THR A 1 106 ? -8.079 1.805 12.835 1.00 95.88 106 THR A C 1
ATOM 844 O O . THR A 1 106 ? -7.185 1.237 12.211 1.00 95.88 106 THR A O 1
ATOM 847 N N . ASN A 1 107 ? -9.256 2.081 12.271 1.00 95.38 107 ASN A N 1
ATOM 848 C CA . ASN A 1 107 ? -9.614 1.643 10.923 1.00 95.38 107 ASN A CA 1
ATOM 849 C C . ASN A 1 107 ? -8.795 2.336 9.831 1.00 95.38 107 ASN A C 1
ATOM 851 O O . ASN A 1 107 ? -8.446 1.708 8.834 1.00 95.38 107 ASN A O 1
ATOM 855 N N . ALA A 1 108 ? -8.471 3.618 10.007 1.00 93.56 108 ALA A N 1
ATOM 856 C CA . ALA A 1 108 ? -7.608 4.342 9.080 1.00 93.56 108 ALA A CA 1
ATOM 857 C C . ALA A 1 108 ? -6.180 3.766 9.058 1.00 93.56 108 ALA A C 1
ATOM 859 O O . ALA A 1 108 ? -5.607 3.593 7.982 1.00 93.56 108 ALA A O 1
ATOM 860 N N . LEU A 1 109 ? -5.621 3.416 10.223 1.00 95.62 109 LEU A N 1
ATOM 861 C CA . LEU A 1 109 ? -4.332 2.725 10.310 1.00 95.62 109 LEU A CA 1
ATOM 862 C C . LEU A 1 109 ? -4.384 1.344 9.648 1.00 95.62 109 LEU A C 1
ATOM 864 O O . LEU A 1 109 ? -3.488 1.025 8.871 1.00 95.62 109 LEU A O 1
ATOM 868 N N . ALA A 1 110 ? -5.447 0.572 9.884 1.00 95.25 110 ALA A N 1
ATOM 869 C CA . ALA A 1 110 ? -5.645 -0.724 9.241 1.00 95.25 110 ALA A CA 1
ATOM 870 C C . ALA A 1 110 ? -5.721 -0.606 7.708 1.00 95.25 110 ALA A C 1
ATOM 872 O O . ALA A 1 110 ? -5.027 -1.330 7.001 1.00 95.25 110 ALA A O 1
ATOM 873 N N . GLU A 1 111 ? -6.489 0.347 7.164 1.00 94.88 111 GLU A N 1
ATOM 874 C CA . GLU A 1 111 ? -6.539 0.591 5.713 1.00 94.88 111 GLU A CA 1
ATOM 875 C C . GLU A 1 111 ? -5.155 0.933 5.144 1.00 94.88 111 GLU A C 1
ATOM 877 O O . GLU A 1 111 ? -4.761 0.402 4.103 1.00 94.88 111 GLU A O 1
ATOM 882 N N . LEU A 1 112 ? -4.391 1.782 5.838 1.00 93.50 112 LEU A N 1
ATOM 883 C CA . LEU A 1 112 ? -3.037 2.145 5.422 1.00 93.50 112 LEU A CA 1
ATOM 884 C C . LEU A 1 112 ? -2.071 0.949 5.471 1.00 93.50 112 LEU A C 1
ATOM 886 O O . LEU A 1 112 ? -1.220 0.797 4.587 1.00 93.50 112 LEU A O 1
ATOM 890 N N . GLU A 1 113 ? -2.217 0.086 6.476 1.00 95.38 113 GLU A N 1
ATOM 891 C CA . GLU A 1 113 ? -1.469 -1.162 6.609 1.00 95.38 113 GLU A CA 1
ATOM 892 C C . GLU A 1 113 ? -1.732 -2.086 5.424 1.00 95.38 113 GLU A C 1
ATOM 894 O O . GLU A 1 113 ? -0.779 -2.447 4.732 1.00 95.38 113 GLU A O 1
ATOM 899 N N . LEU A 1 114 ? -3.003 -2.385 5.130 1.00 95.81 114 LEU A N 1
ATOM 900 C CA . LEU A 1 114 ? -3.408 -3.251 4.018 1.00 95.81 114 LEU A CA 1
ATOM 901 C C . LEU A 1 114 ? -2.815 -2.758 2.693 1.00 95.81 114 LEU A C 1
ATOM 903 O O . LEU A 1 114 ? -2.199 -3.526 1.954 1.00 95.81 114 LEU A O 1
ATOM 907 N N . LEU A 1 115 ? -2.937 -1.457 2.419 1.00 94.94 115 LEU A N 1
ATOM 908 C CA . LEU A 1 115 ? -2.415 -0.845 1.200 1.00 94.94 115 LEU A CA 1
ATOM 909 C C . LEU A 1 115 ? -0.884 -0.959 1.100 1.00 94.94 115 LEU A C 1
ATOM 911 O O . LEU A 1 115 ? -0.349 -1.353 0.061 1.00 94.94 115 LEU A O 1
ATOM 915 N N . SER A 1 116 ? -0.168 -0.640 2.182 1.00 93.94 116 SER A N 1
ATOM 916 C CA . SER A 1 116 ? 1.299 -0.697 2.201 1.00 93.94 116 SER A CA 1
ATOM 917 C C . SER A 1 116 ? 1.837 -2.136 2.143 1.00 93.94 116 SER A C 1
ATOM 919 O O . SER A 1 116 ? 2.851 -2.394 1.491 1.00 93.94 116 SER A O 1
ATOM 921 N N . ALA A 1 117 ? 1.151 -3.089 2.777 1.00 96.12 117 ALA A N 1
ATOM 922 C CA . ALA A 1 117 ? 1.519 -4.500 2.789 1.00 96.12 117 ALA A CA 1
ATOM 923 C C . ALA A 1 117 ? 1.340 -5.138 1.405 1.00 96.12 117 ALA A C 1
ATOM 925 O O . ALA A 1 117 ? 2.235 -5.843 0.931 1.00 96.12 117 ALA A O 1
ATOM 926 N N . VAL A 1 118 ? 0.225 -4.841 0.730 1.00 96.62 118 VAL A N 1
ATOM 927 C CA . VAL A 1 118 ? -0.040 -5.302 -0.639 1.00 96.62 118 VAL A CA 1
ATOM 928 C C . VAL A 1 118 ? 1.011 -4.770 -1.613 1.00 96.62 118 VAL A C 1
ATOM 930 O O . VAL A 1 118 ? 1.585 -5.545 -2.383 1.00 96.62 118 VAL A O 1
ATOM 933 N N . GLU A 1 119 ? 1.327 -3.472 -1.560 1.00 94.00 119 GLU A N 1
ATOM 934 C CA . GLU A 1 119 ? 2.356 -2.903 -2.438 1.00 94.00 119 GLU A CA 1
ATOM 935 C C . GLU A 1 119 ? 3.739 -3.508 -2.157 1.00 94.00 119 GLU A C 1
ATOM 937 O O . GLU A 1 119 ? 4.495 -3.778 -3.096 1.00 94.00 119 GLU A O 1
ATOM 942 N N . ARG A 1 120 ? 4.071 -3.801 -0.889 1.00 95.00 120 ARG A N 1
ATOM 943 C CA . ARG A 1 120 ? 5.309 -4.520 -0.548 1.00 95.00 120 ARG A CA 1
ATOM 944 C C . ARG A 1 120 ? 5.343 -5.909 -1.184 1.00 95.00 120 ARG A C 1
ATOM 946 O O . ARG A 1 120 ? 6.346 -6.251 -1.805 1.00 95.00 120 ARG A O 1
ATOM 953 N N . VAL A 1 121 ? 4.268 -6.689 -1.068 1.00 95.19 121 VAL A N 1
ATOM 954 C CA . VAL A 1 121 ? 4.180 -8.040 -1.650 1.00 95.19 121 VAL A CA 1
ATOM 955 C C . VAL A 1 121 ? 4.434 -8.022 -3.160 1.00 95.19 121 VAL A C 1
ATOM 957 O O . VAL A 1 121 ? 5.217 -8.837 -3.656 1.00 95.19 121 VAL A O 1
ATOM 960 N N . ALA A 1 122 ? 3.855 -7.060 -3.881 1.00 92.62 122 ALA A N 1
ATOM 961 C CA . ALA A 1 122 ? 4.113 -6.889 -5.310 1.00 92.62 122 ALA A CA 1
ATOM 962 C C . ALA A 1 122 ? 5.543 -6.402 -5.602 1.00 92.62 122 ALA A C 1
ATOM 964 O O . ALA A 1 122 ? 6.192 -6.852 -6.551 1.00 92.62 122 ALA A O 1
ATOM 965 N N . SER A 1 123 ? 6.077 -5.509 -4.767 1.00 90.62 123 SER A N 1
ATOM 966 C CA . SER A 1 123 ? 7.464 -5.046 -4.857 1.00 90.62 123 SER A CA 1
ATOM 967 C C . SER A 1 123 ? 8.481 -6.174 -4.733 1.00 90.62 123 SER A C 1
ATOM 969 O O . SER A 1 123 ? 9.412 -6.242 -5.534 1.00 90.62 123 SER A O 1
ATOM 971 N N . ASP A 1 124 ? 8.243 -7.097 -3.808 1.00 91.56 124 ASP A N 1
ATOM 972 C CA . ASP A 1 124 ? 9.112 -8.244 -3.556 1.00 91.56 124 ASP A CA 1
ATOM 973 C C . ASP A 1 124 ? 8.862 -9.412 -4.530 1.00 91.56 124 ASP A C 1
ATOM 975 O O . ASP A 1 124 ? 9.561 -10.424 -4.459 1.00 91.56 124 ASP A O 1
ATOM 979 N N . ALA A 1 125 ? 7.873 -9.294 -5.429 1.00 90.19 125 ALA A N 1
ATOM 980 C CA . ALA A 1 125 ? 7.371 -10.387 -6.268 1.00 90.19 125 ALA A CA 1
ATOM 981 C C . ALA A 1 125 ? 7.077 -11.656 -5.440 1.00 90.19 125 ALA A C 1
ATOM 983 O O . ALA A 1 125 ? 7.466 -12.777 -5.779 1.00 90.19 125 ALA A O 1
ATOM 984 N N . ASN A 1 126 ? 6.418 -11.468 -4.295 1.00 92.25 126 ASN A N 1
ATOM 985 C CA . ASN A 1 126 ? 6.190 -12.520 -3.320 1.00 92.25 126 ASN A CA 1
ATOM 986 C C . ASN A 1 126 ? 4.990 -13.413 -3.699 1.00 92.25 126 ASN A C 1
ATOM 988 O O . ASN A 1 126 ? 3.883 -13.260 -3.183 1.00 92.25 126 ASN A O 1
ATOM 992 N N . PHE A 1 127 ? 5.233 -14.397 -4.570 1.00 89.94 127 PHE A N 1
ATOM 993 C CA . PHE A 1 127 ? 4.252 -15.414 -4.994 1.00 89.94 127 PHE A CA 1
ATOM 994 C C . PHE A 1 127 ? 3.870 -16.430 -3.914 1.00 89.94 127 PHE A C 1
ATOM 996 O O . PHE A 1 127 ? 3.117 -17.371 -4.179 1.00 89.94 127 PHE A O 1
ATOM 1003 N N . ASP A 1 128 ? 4.369 -16.266 -2.691 1.00 88.75 128 ASP A N 1
ATOM 1004 C CA . ASP A 1 128 ? 3.754 -16.946 -1.563 1.00 88.75 128 ASP A CA 1
ATOM 1005 C C . ASP A 1 128 ? 2.384 -16.332 -1.309 1.00 88.75 128 ASP A C 1
ATOM 1007 O O . ASP A 1 128 ? 1.439 -17.086 -1.188 1.00 88.75 128 ASP A O 1
ATOM 1011 N N . HIS A 1 129 ? 2.252 -15.006 -1.377 1.00 92.50 129 HIS A N 1
ATOM 1012 C CA . HIS A 1 129 ? 1.012 -14.288 -1.072 1.00 92.50 129 HIS A CA 1
ATOM 1013 C C . HIS A 1 129 ? 0.199 -13.867 -2.303 1.00 92.50 129 HIS A C 1
ATOM 1015 O O . HIS A 1 129 ? -0.982 -13.575 -2.158 1.00 92.50 129 HIS A O 1
ATOM 1021 N N . MET A 1 130 ? 0.801 -13.836 -3.497 1.00 92.25 130 MET A N 1
ATOM 1022 C CA . MET A 1 130 ? 0.097 -13.581 -4.766 1.00 92.25 130 MET A CA 1
ATOM 1023 C C . MET A 1 130 ? -0.246 -14.893 -5.481 1.00 92.25 130 MET A C 1
ATOM 1025 O O . MET A 1 130 ? 0.595 -15.801 -5.514 1.00 92.25 130 MET A O 1
ATOM 1029 N N . ASP A 1 131 ? -1.427 -15.004 -6.096 1.00 89.81 131 ASP A N 1
ATOM 1030 C CA . ASP A 1 131 ? -1.704 -16.108 -7.026 1.00 89.81 131 ASP A CA 1
ATOM 1031 C C . ASP A 1 131 ? -1.012 -15.846 -8.371 1.00 89.81 131 ASP A C 1
ATOM 1033 O O . ASP A 1 131 ? -1.373 -14.960 -9.151 1.00 89.81 131 ASP A O 1
ATOM 1037 N N . GLU A 1 132 ? 0.013 -16.649 -8.654 1.00 85.75 132 GLU A N 1
ATOM 1038 C CA . GLU A 1 132 ? 0.777 -16.551 -9.890 1.00 85.75 132 GLU A CA 1
ATOM 1039 C C . GLU A 1 132 ? -0.051 -16.830 -11.157 1.00 85.75 132 GLU A C 1
ATOM 1041 O O . GLU A 1 132 ? 0.360 -16.438 -12.246 1.00 85.75 132 GLU A O 1
ATOM 1046 N N . ARG A 1 133 ? -1.194 -17.519 -11.045 1.00 84.31 133 ARG A N 1
ATOM 1047 C CA . ARG A 1 133 ? -2.059 -17.834 -12.193 1.00 84.31 133 ARG A CA 1
ATOM 1048 C C . ARG A 1 133 ? -2.877 -16.631 -12.636 1.00 84.31 133 ARG A C 1
ATOM 1050 O O . ARG A 1 133 ? -3.164 -16.509 -13.824 1.00 84.31 133 ARG A O 1
ATOM 1057 N N . ASP A 1 134 ? -3.207 -15.757 -11.692 1.00 84.50 134 ASP A N 1
ATOM 1058 C CA . ASP A 1 134 ? -4.032 -14.579 -11.942 1.00 84.50 134 ASP A CA 1
ATOM 1059 C C . ASP A 1 134 ? -3.192 -13.327 -12.193 1.00 84.50 134 ASP A C 1
ATOM 1061 O O . ASP A 1 134 ? -3.698 -12.368 -12.768 1.00 84.50 134 ASP A O 1
ATOM 1065 N N . PHE A 1 135 ? -1.900 -13.352 -11.841 1.00 88.81 135 PHE A N 1
ATOM 1066 C CA . PHE A 1 135 ? -0.977 -12.237 -12.045 1.00 88.81 135 PHE A CA 1
ATOM 1067 C C . PHE A 1 135 ? -0.607 -12.042 -13.524 1.00 88.81 135 PHE A C 1
ATOM 1069 O O . PHE A 1 135 ? 0.432 -12.497 -14.006 1.00 88.81 135 PHE A O 1
ATOM 1076 N N . MET A 1 136 ? -1.474 -11.332 -14.246 1.00 81.62 136 MET A N 1
ATOM 1077 C CA . MET A 1 136 ? -1.371 -11.117 -15.689 1.00 81.62 136 MET A CA 1
ATOM 1078 C C . MET A 1 136 ? -1.478 -9.632 -16.050 1.00 81.62 136 MET A C 1
ATOM 1080 O O . MET A 1 136 ? -2.232 -8.880 -15.435 1.00 81.62 136 MET A O 1
ATOM 1084 N N . GLU A 1 137 ? -0.742 -9.221 -17.087 1.00 89.62 137 GLU A N 1
ATOM 1085 C CA . GLU A 1 137 ? -0.906 -7.907 -17.718 1.00 89.62 137 GLU A CA 1
ATOM 1086 C C . GLU A 1 137 ? -2.159 -7.917 -18.605 1.00 89.62 137 GLU A C 1
ATOM 1088 O O . GLU A 1 137 ? -2.315 -8.775 -19.478 1.00 89.62 137 GLU A O 1
ATOM 1093 N N . TYR A 1 138 ? -3.033 -6.935 -18.420 1.00 86.75 138 TYR A N 1
ATOM 1094 C CA . TYR A 1 138 ? -4.141 -6.626 -19.318 1.00 86.75 138 TYR A CA 1
ATOM 1095 C C . TYR A 1 138 ? -4.199 -5.118 -19.595 1.00 86.75 138 TYR A C 1
ATOM 1097 O O . TYR A 1 138 ? -3.585 -4.317 -18.899 1.00 86.75 138 TYR A O 1
ATOM 1105 N N . GLY A 1 139 ? -4.915 -4.707 -20.643 1.00 83.38 139 GLY A N 1
ATOM 1106 C CA . GLY A 1 139 ? -4.938 -3.309 -21.094 1.00 83.38 139 GLY A CA 1
ATOM 1107 C C . GLY A 1 139 ? -3.974 -3.030 -22.249 1.00 83.38 139 GLY A C 1
ATOM 1108 O O . GLY A 1 139 ? -3.503 -3.944 -22.925 1.00 83.38 139 GLY A O 1
ATOM 1109 N N . SER A 1 140 ? -3.741 -1.749 -22.543 1.00 78.31 140 SER A N 1
ATOM 1110 C CA . SER A 1 140 ? -2.840 -1.356 -23.633 1.00 78.31 140 SER A CA 1
ATOM 1111 C C . SER A 1 140 ? -1.391 -1.305 -23.146 1.00 78.31 140 SER A C 1
ATOM 1113 O O . SER A 1 140 ? -1.139 -0.977 -21.991 1.00 78.31 140 SER A O 1
ATOM 1115 N N . ASN A 1 141 ? -0.418 -1.505 -24.043 1.00 73.88 141 ASN A N 1
ATOM 1116 C CA . ASN A 1 141 ? 1.010 -1.391 -23.701 1.00 73.88 141 ASN A CA 1
ATOM 1117 C C . ASN A 1 141 ? 1.386 -0.038 -23.070 1.00 73.88 141 ASN A C 1
ATOM 1119 O O . ASN A 1 141 ? 2.417 0.060 -22.403 1.00 73.88 141 ASN A O 1
ATOM 1123 N N . GLN A 1 142 ? 0.593 1.004 -23.339 1.00 77.06 142 GLN A N 1
ATOM 1124 C CA . GLN A 1 142 ? 0.797 2.350 -22.819 1.00 77.06 142 GLN A CA 1
ATOM 1125 C C . GLN A 1 142 ? 0.103 2.600 -21.490 1.00 77.06 142 GLN A C 1
ATOM 1127 O O . GLN A 1 142 ? 0.485 3.569 -20.857 1.00 77.06 142 GLN A O 1
ATOM 1132 N N . GLU A 1 143 ? -0.866 1.790 -21.071 1.00 87.81 143 GLU A N 1
ATOM 1133 C CA . GLU A 1 143 ? -1.576 1.907 -19.791 1.00 87.81 143 GLU A CA 1
ATOM 1134 C C . GLU A 1 143 ? -1.904 0.494 -19.285 1.00 87.81 143 GLU A C 1
ATOM 1136 O O . GLU A 1 143 ? -3.057 0.055 -19.367 1.00 87.81 143 GLU A O 1
ATOM 1141 N N . PRO A 1 144 ? -0.874 -0.278 -18.889 1.00 93.25 144 PRO A N 1
ATOM 1142 C CA . PRO A 1 144 ? -1.072 -1.653 -18.479 1.00 93.25 144 PRO A CA 1
ATOM 1143 C C . PRO A 1 144 ? -1.710 -1.711 -17.096 1.00 93.25 144 PRO A C 1
ATOM 1145 O O . PRO A 1 144 ? -1.472 -0.864 -16.231 1.00 93.25 144 PRO A O 1
ATOM 1148 N N . ILE A 1 145 ? -2.487 -2.761 -16.891 1.00 94.44 145 ILE A N 1
ATOM 1149 C CA . ILE A 1 145 ? -3.139 -3.084 -15.637 1.00 94.44 145 ILE A CA 1
ATOM 1150 C C . ILE A 1 145 ? -2.694 -4.487 -15.234 1.00 94.44 145 ILE A C 1
ATOM 1152 O O . ILE A 1 145 ? -2.618 -5.388 -16.067 1.00 94.44 145 ILE A O 1
ATOM 1156 N N . TYR A 1 146 ? -2.399 -4.660 -13.955 1.00 95.06 146 TYR A N 1
ATOM 1157 C CA . TYR A 1 146 ? -2.075 -5.945 -13.354 1.00 95.06 146 TYR A CA 1
ATOM 1158 C C . TYR A 1 146 ? -3.053 -6.205 -12.231 1.00 95.06 146 TYR A C 1
ATOM 1160 O O . TYR A 1 146 ? -3.414 -5.289 -11.496 1.00 95.06 146 TYR A O 1
ATOM 1168 N N . SER A 1 147 ? -3.462 -7.450 -12.067 1.00 95.12 147 SER A N 1
ATOM 1169 C CA . SER A 1 147 ? -4.278 -7.853 -10.932 1.00 95.12 147 SER A CA 1
ATOM 1170 C C . SER A 1 147 ? -3.937 -9.271 -10.538 1.00 95.12 147 SER A C 1
ATOM 1172 O O . SER A 1 147 ? -3.433 -10.023 -11.359 1.00 95.12 147 SER A O 1
ATOM 1174 N N . THR A 1 148 ? -4.144 -9.605 -9.273 1.00 95.12 148 THR A N 1
ATOM 1175 C CA . THR A 1 148 ? -3.985 -10.958 -8.745 1.00 95.12 148 THR A CA 1
ATOM 1176 C C . THR A 1 148 ? -4.756 -11.069 -7.441 1.00 95.12 148 THR A C 1
ATOM 1178 O O . THR A 1 148 ? -4.986 -10.061 -6.756 1.00 95.12 148 THR A O 1
ATOM 1181 N N . ASP A 1 149 ? -5.128 -12.295 -7.108 1.00 94.50 149 ASP A N 1
ATOM 1182 C CA . ASP A 1 149 ? -5.631 -12.628 -5.790 1.00 94.50 149 ASP A CA 1
ATOM 1183 C C . ASP A 1 149 ? -4.480 -12.572 -4.774 1.00 94.50 149 ASP A C 1
ATOM 1185 O O . ASP A 1 149 ? -3.343 -12.978 -5.046 1.00 94.50 149 ASP A O 1
ATOM 1189 N N . ILE A 1 150 ? -4.776 -12.029 -3.596 1.00 94.44 150 ILE A N 1
ATOM 1190 C CA . ILE A 1 150 ? -3.822 -11.825 -2.504 1.00 94.44 150 ILE A CA 1
ATOM 1191 C C . ILE A 1 150 ? -4.291 -12.611 -1.284 1.00 94.44 150 ILE A C 1
ATOM 1193 O O . ILE A 1 150 ? -5.480 -12.681 -1.002 1.00 94.44 150 ILE A O 1
ATOM 1197 N N . SER A 1 151 ? -3.345 -13.187 -0.548 1.00 91.56 151 SER A N 1
ATOM 1198 C CA . SER A 1 151 ? -3.607 -14.032 0.618 1.00 91.56 151 SER A CA 1
ATOM 1199 C C . SER A 1 151 ? -2.622 -13.754 1.758 1.00 91.56 151 SER A C 1
ATOM 1201 O O . SER A 1 151 ? -1.515 -13.255 1.544 1.00 91.56 151 SER A O 1
ATOM 1203 N N . GLY A 1 152 ? -3.029 -14.038 3.000 1.00 90.38 152 GLY A N 1
ATOM 1204 C CA . GLY A 1 152 ? -2.181 -13.895 4.193 1.00 90.38 152 GLY A CA 1
ATOM 1205 C C . GLY A 1 152 ? -1.871 -12.451 4.616 1.00 90.38 152 GLY A C 1
ATOM 1206 O O . GLY A 1 152 ? -0.954 -12.242 5.414 1.00 90.38 152 GLY A O 1
ATOM 1207 N N . ILE A 1 153 ? -2.600 -11.462 4.087 1.00 94.88 153 ILE A N 1
ATOM 1208 C CA . ILE A 1 153 ? -2.559 -10.064 4.537 1.00 94.88 153 ILE A CA 1
ATOM 1209 C C . ILE A 1 153 ? -3.875 -9.767 5.243 1.00 94.88 153 ILE A C 1
ATOM 1211 O O . ILE A 1 153 ? -4.920 -9.681 4.597 1.00 94.88 153 ILE A O 1
ATOM 1215 N N . ASN A 1 154 ? -3.793 -9.592 6.558 1.00 93.50 154 ASN A N 1
ATOM 1216 C CA . ASN A 1 154 ? -4.937 -9.347 7.421 1.00 93.50 154 ASN A CA 1
ATOM 1217 C C . ASN A 1 154 ? -4.695 -8.077 8.232 1.00 93.50 154 ASN A C 1
ATOM 1219 O O . ASN A 1 154 ? -3.545 -7.716 8.477 1.00 93.50 154 ASN A O 1
ATOM 1223 N N . ALA A 1 155 ? -5.769 -7.445 8.680 1.00 92.88 155 ALA A N 1
ATOM 1224 C CA . ALA A 1 155 ? -5.723 -6.355 9.643 1.00 92.88 155 ALA A CA 1
ATOM 1225 C C . ALA A 1 155 ? -6.907 -6.468 10.609 1.00 92.88 155 ALA A C 1
ATOM 1227 O O . ALA A 1 155 ? -7.872 -7.191 10.349 1.00 92.88 155 ALA A O 1
ATOM 1228 N N . THR A 1 156 ? -6.843 -5.730 11.713 1.00 93.25 156 THR A N 1
ATOM 1229 C CA . THR A 1 156 ? -7.961 -5.608 12.653 1.00 93.25 156 THR A CA 1
ATOM 1230 C C . THR A 1 156 ? -8.635 -4.258 12.458 1.00 93.25 156 THR A C 1
ATOM 1232 O O . THR A 1 156 ? -7.974 -3.222 12.476 1.00 93.25 156 THR A O 1
ATOM 1235 N N . MET A 1 157 ? -9.954 -4.268 12.288 1.00 92.50 157 MET A N 1
ATOM 1236 C CA . MET A 1 157 ? -10.791 -3.072 12.191 1.00 92.50 157 MET A CA 1
ATOM 1237 C C . MET A 1 157 ? -11.883 -3.107 13.262 1.00 92.50 157 MET A C 1
ATOM 1239 O O . MET A 1 157 ? -12.341 -4.170 13.660 1.00 92.50 157 MET A O 1
ATOM 1243 N N . ILE A 1 158 ? -12.338 -1.948 13.716 1.00 91.00 158 ILE A N 1
ATOM 1244 C CA . ILE A 1 158 ? -13.488 -1.787 14.600 1.00 91.00 158 ILE A CA 1
ATOM 1245 C C . ILE A 1 158 ? -14.737 -1.561 13.745 1.00 91.00 158 ILE A C 1
ATOM 1247 O O . ILE A 1 158 ? -14.828 -0.580 13.000 1.00 91.00 158 ILE A O 1
ATOM 1251 N N . ALA A 1 159 ? -15.729 -2.440 13.872 1.00 84.31 159 ALA A N 1
ATOM 1252 C CA . ALA A 1 159 ? -17.042 -2.261 13.260 1.00 84.31 159 ALA A CA 1
ATOM 1253 C C . ALA A 1 159 ? -18.122 -2.261 14.347 1.00 84.31 159 ALA A C 1
ATOM 1255 O O . ALA A 1 15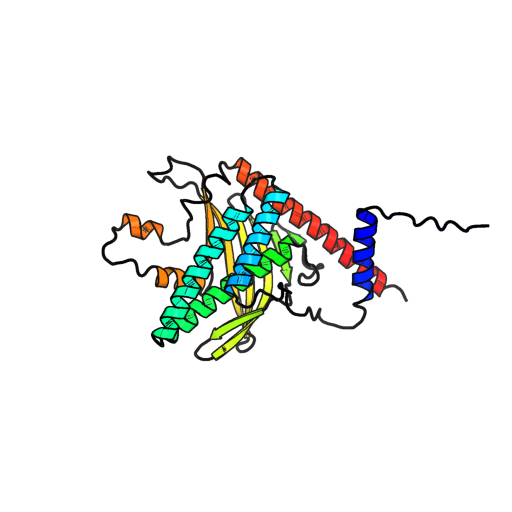9 ? -18.268 -3.212 15.114 1.00 84.31 159 ALA A O 1
ATOM 1256 N N . GLY A 1 160 ? -18.878 -1.164 14.437 1.00 81.62 160 GLY A N 1
ATOM 1257 C CA . GLY A 1 160 ? -19.728 -0.925 15.602 1.00 81.62 160 GLY A CA 1
ATOM 1258 C C . GLY A 1 160 ? -18.864 -0.726 16.848 1.00 81.62 160 GLY A C 1
ATOM 1259 O O . GLY A 1 160 ? -18.117 0.244 16.919 1.00 81.62 160 GLY A O 1
ATOM 1260 N N . SER A 1 161 ? -18.965 -1.641 17.810 1.00 82.62 161 SER A N 1
ATOM 1261 C CA . SER A 1 161 ? -18.207 -1.617 19.070 1.00 82.62 161 SER A CA 1
ATOM 1262 C C . SER A 1 161 ? -17.252 -2.804 19.232 1.00 82.62 161 SER A C 1
ATOM 1264 O O . SER A 1 161 ? -16.776 -3.047 20.338 1.00 82.62 161 SER A O 1
ATOM 1266 N N . GLU A 1 162 ? -17.019 -3.579 18.172 1.00 88.75 162 GLU A N 1
ATOM 1267 C CA . GLU A 1 162 ? -16.251 -4.824 18.233 1.00 88.75 162 GLU A CA 1
ATOM 1268 C C . GLU A 1 162 ? -15.074 -4.795 17.260 1.00 88.75 162 GLU A C 1
ATOM 1270 O O . GLU A 1 162 ? -15.187 -4.288 16.141 1.00 88.75 162 GLU A O 1
ATOM 1275 N N . GLU A 1 163 ? -13.949 -5.366 17.691 1.00 92.88 163 GLU A N 1
ATOM 1276 C CA . GLU A 1 163 ? -12.822 -5.669 16.815 1.00 92.88 163 GLU A CA 1
ATOM 1277 C C . GLU A 1 163 ? -13.173 -6.845 15.903 1.00 92.88 163 GLU A C 1
ATOM 1279 O O . GLU A 1 163 ? -13.690 -7.875 16.339 1.00 92.88 163 GLU A O 1
ATOM 1284 N N . GLN A 1 164 ? -12.879 -6.683 14.621 1.00 91.75 164 GLN A N 1
ATOM 1285 C CA . GLN A 1 164 ? -13.169 -7.639 13.569 1.00 91.75 164 GLN A CA 1
ATOM 1286 C C . GLN A 1 164 ? -11.940 -7.788 12.679 1.00 91.75 164 GLN A C 1
ATOM 1288 O O . GLN A 1 164 ? -11.284 -6.811 12.312 1.00 91.75 164 GLN A O 1
ATOM 1293 N N . SER A 1 165 ? -11.633 -9.034 12.336 1.00 93.44 165 SER A N 1
ATOM 1294 C CA . SER A 1 165 ? -10.585 -9.346 11.373 1.00 93.44 165 SER A CA 1
ATOM 1295 C C . SER A 1 165 ? -11.075 -9.029 9.961 1.00 93.44 165 SER A C 1
ATOM 1297 O O . SER A 1 165 ? -12.233 -9.284 9.611 1.00 93.44 165 SER A O 1
ATOM 1299 N N . VAL A 1 166 ? -10.188 -8.453 9.157 1.00 93.81 166 VAL A N 1
ATOM 1300 C CA . VAL A 1 166 ? -10.376 -8.287 7.719 1.00 93.81 166 VAL A CA 1
ATOM 1301 C C . VAL A 1 166 ? -9.192 -8.898 6.984 1.00 93.81 166 VAL A C 1
ATOM 1303 O O . VAL A 1 166 ? -8.058 -8.809 7.460 1.00 93.81 166 VAL A O 1
ATOM 1306 N N . HIS A 1 167 ? -9.431 -9.469 5.807 1.00 94.31 167 HIS A N 1
ATOM 1307 C CA . HIS A 1 167 ? -8.372 -10.028 4.966 1.00 94.31 167 HIS A CA 1
ATOM 1308 C C . HIS A 1 167 ? -8.460 -9.512 3.533 1.00 94.31 167 HIS A C 1
ATOM 1310 O O . HIS A 1 167 ? -9.547 -9.333 2.976 1.00 94.31 167 HIS A O 1
ATOM 1316 N N . VAL A 1 168 ? -7.299 -9.277 2.923 1.00 96.19 168 VAL A N 1
ATOM 1317 C CA . VAL A 1 168 ? -7.216 -8.926 1.502 1.00 96.19 168 VAL A CA 1
ATOM 1318 C C . VAL A 1 168 ? -7.620 -10.129 0.661 1.00 96.19 168 VAL A C 1
ATOM 1320 O O . VAL A 1 168 ? -7.258 -11.259 0.973 1.00 96.19 168 VAL A O 1
ATOM 1323 N N . THR A 1 169 ? -8.340 -9.867 -0.425 1.00 95.12 169 THR A N 1
ATOM 1324 C CA . THR A 1 169 ? -8.713 -10.881 -1.419 1.00 95.12 169 THR A CA 1
ATOM 1325 C C . THR A 1 169 ? -8.082 -10.612 -2.771 1.00 95.12 169 THR A C 1
ATOM 1327 O O . THR A 1 169 ? -7.637 -11.541 -3.438 1.00 95.12 169 THR A O 1
ATOM 1330 N N . LYS A 1 170 ? -7.997 -9.342 -3.177 1.00 95.62 170 LYS A N 1
ATOM 1331 C CA . LYS A 1 170 ? -7.537 -8.971 -4.510 1.00 95.62 170 LYS A CA 1
ATOM 1332 C C . LYS A 1 170 ? -6.833 -7.630 -4.507 1.00 95.62 170 LYS A C 1
ATOM 1334 O O . LYS A 1 170 ? -7.180 -6.722 -3.753 1.00 95.62 170 LYS A O 1
ATOM 1339 N N . ALA A 1 171 ? -5.867 -7.496 -5.404 1.00 96.81 171 ALA A N 1
ATOM 1340 C CA . ALA A 1 171 ? -5.226 -6.227 -5.689 1.00 96.81 171 ALA A CA 1
ATOM 1341 C C . ALA A 1 171 ? -5.204 -5.944 -7.192 1.00 96.81 171 ALA A C 1
ATOM 1343 O O . ALA A 1 171 ? -5.138 -6.857 -8.021 1.00 96.81 171 ALA A O 1
ATOM 1344 N N . THR A 1 172 ? -5.283 -4.663 -7.545 1.00 96.06 172 THR A N 1
ATOM 1345 C CA . THR A 1 172 ? -5.225 -4.179 -8.927 1.00 96.06 172 THR A CA 1
ATOM 1346 C C . THR A 1 172 ? -4.314 -2.963 -9.019 1.00 96.06 172 THR A C 1
ATOM 1348 O O . THR A 1 172 ? -4.544 -1.967 -8.338 1.00 96.06 172 THR A O 1
ATOM 1351 N N . TRP A 1 173 ? -3.329 -3.020 -9.912 1.00 95.06 173 TRP A N 1
ATOM 1352 C CA . TRP A 1 173 ? -2.415 -1.930 -10.231 1.00 95.06 173 TRP A CA 1
ATOM 1353 C C . TRP A 1 173 ? -2.691 -1.407 -11.633 1.00 95.06 173 TRP A C 1
ATOM 1355 O O . TRP A 1 173 ? -2.518 -2.144 -12.599 1.00 95.06 173 TRP A O 1
ATOM 1365 N N . ASN A 1 174 ? -3.085 -0.144 -11.762 1.00 93.56 174 ASN A N 1
ATOM 1366 C CA . ASN A 1 174 ? -3.262 0.523 -13.051 1.00 93.56 174 ASN A CA 1
ATOM 1367 C C . ASN A 1 174 ? -2.162 1.573 -13.253 1.00 93.56 174 ASN A C 1
ATOM 1369 O O . ASN A 1 174 ? -2.025 2.503 -12.455 1.00 93.56 174 ASN A O 1
ATOM 1373 N N . PHE A 1 175 ? -1.385 1.419 -14.322 1.00 90.31 175 PHE A N 1
ATOM 1374 C CA . PHE A 1 175 ? -0.280 2.304 -14.672 1.00 90.31 175 PHE A CA 1
ATOM 1375 C C . PHE A 1 175 ? -0.700 3.269 -15.776 1.00 90.31 175 PHE A C 1
ATOM 1377 O O . PHE A 1 175 ? -0.327 3.101 -16.940 1.00 90.31 175 PHE A O 1
ATOM 1384 N N . ASP A 1 176 ? -1.436 4.311 -15.414 1.00 85.62 176 ASP A N 1
ATOM 1385 C CA . ASP A 1 176 ? -1.867 5.336 -16.358 1.00 85.62 176 ASP A CA 1
ATOM 1386 C C . ASP A 1 176 ? -0.744 6.358 -16.645 1.00 85.62 176 ASP A C 1
ATOM 1388 O O . ASP A 1 176 ? 0.349 6.311 -16.070 1.00 85.62 176 ASP A O 1
ATOM 1392 N N . ARG A 1 177 ? -0.965 7.259 -17.607 1.00 79.38 177 ARG A N 1
ATOM 1393 C CA . ARG A 1 177 ? 0.035 8.283 -17.963 1.00 79.38 177 ARG A CA 1
ATOM 1394 C C . ARG A 1 177 ? 0.255 9.347 -16.877 1.00 79.38 177 ARG A C 1
ATOM 1396 O O . ARG A 1 177 ? 1.270 10.029 -16.916 1.00 79.38 177 ARG A O 1
ATOM 1403 N N . ASN A 1 178 ? -0.722 9.549 -15.997 1.00 72.94 178 ASN A N 1
ATOM 1404 C CA . ASN A 1 178 ? -0.736 10.588 -14.971 1.00 72.94 178 ASN A CA 1
ATOM 1405 C C . ASN A 1 178 ? -0.328 10.036 -13.593 1.00 72.94 178 ASN A C 1
ATOM 1407 O O . ASN A 1 178 ? -0.148 10.824 -12.669 1.00 72.94 178 ASN A O 1
ATOM 1411 N N . GLY A 1 179 ? -0.197 8.715 -13.432 1.00 79.00 179 GLY A N 1
ATOM 1412 C CA . GLY A 1 179 ? 0.022 8.110 -12.131 1.00 79.00 179 GLY A CA 1
ATOM 1413 C C . GLY A 1 179 ? 0.009 6.582 -12.092 1.00 79.00 179 GLY A C 1
ATOM 1414 O O . GLY A 1 179 ? -0.176 5.883 -13.087 1.00 79.00 179 GLY A O 1
ATOM 1415 N N . ILE A 1 180 ? 0.228 6.065 -10.886 1.00 85.81 180 ILE A N 1
ATOM 1416 C CA . ILE A 1 180 ? 0.099 4.647 -10.541 1.00 85.81 180 ILE A CA 1
ATOM 1417 C C . ILE A 1 180 ? -1.068 4.533 -9.563 1.00 85.81 180 ILE A C 1
ATOM 1419 O O . ILE A 1 180 ? -1.094 5.232 -8.549 1.00 85.81 180 ILE A O 1
ATOM 1423 N N . ARG A 1 181 ? -2.042 3.676 -9.866 1.00 90.06 181 ARG A N 1
ATOM 1424 C CA . ARG A 1 181 ? -3.179 3.373 -8.988 1.00 90.06 181 ARG A CA 1
ATOM 1425 C C . ARG A 1 181 ? -3.029 1.978 -8.433 1.00 90.06 181 ARG A C 1
ATOM 1427 O O . ARG A 1 181 ? -2.822 1.055 -9.207 1.00 90.06 181 ARG A O 1
ATOM 1434 N N . LEU A 1 182 ? -3.221 1.835 -7.138 1.00 93.62 182 LEU A N 1
ATOM 1435 C CA . LEU A 1 182 ? -3.416 0.580 -6.441 1.00 93.62 182 LEU A CA 1
ATOM 1436 C C . LEU A 1 182 ? -4.843 0.574 -5.892 1.00 93.62 182 LEU A C 1
ATOM 1438 O O . LEU A 1 182 ? -5.226 1.506 -5.194 1.00 93.62 182 LEU A O 1
ATOM 1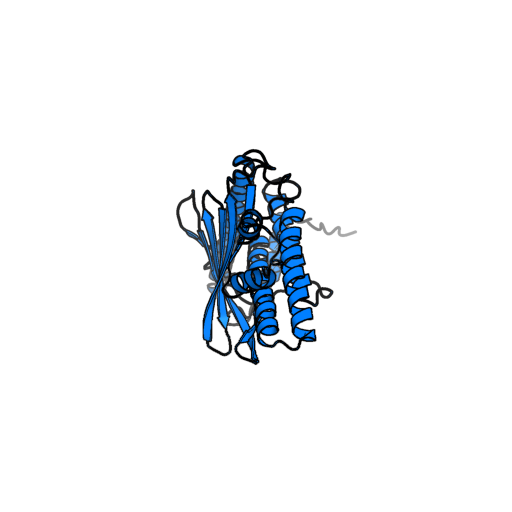442 N N . SER A 1 183 ? -5.611 -0.467 -6.195 1.00 95.31 183 SER A N 1
ATOM 1443 C CA . SER A 1 183 ? -6.875 -0.795 -5.532 1.00 95.31 183 SER A CA 1
ATOM 1444 C C . SER A 1 183 ? -6.708 -2.110 -4.787 1.00 95.31 183 SER A C 1
ATOM 1446 O O . SER A 1 183 ? -6.174 -3.063 -5.354 1.00 95.31 183 SER A O 1
ATOM 1448 N N . VAL A 1 184 ? -7.162 -2.156 -3.541 1.00 96.62 184 VAL A N 1
ATOM 1449 C CA . VAL A 1 184 ? -7.112 -3.335 -2.674 1.00 96.62 184 VAL A CA 1
ATOM 1450 C C . VAL A 1 184 ? -8.520 -3.652 -2.214 1.00 96.62 184 VAL A C 1
ATOM 1452 O O . VAL A 1 184 ? -9.141 -2.824 -1.550 1.00 96.62 184 VAL A O 1
ATOM 1455 N N . ASP A 1 185 ? -8.984 -4.851 -2.546 1.00 96.19 185 ASP A N 1
ATOM 1456 C CA . ASP A 1 185 ? -10.278 -5.377 -2.132 1.00 96.19 185 ASP A CA 1
ATOM 1457 C C . ASP A 1 185 ? -10.079 -6.331 -0.948 1.00 96.19 185 ASP A C 1
ATOM 1459 O O . ASP A 1 185 ? -9.208 -7.209 -0.973 1.00 96.19 185 ASP A O 1
ATOM 1463 N N . TYR A 1 186 ? -10.884 -6.174 0.098 1.00 95.25 186 TYR A N 1
ATOM 1464 C CA . TYR A 1 186 ? -10.796 -6.954 1.331 1.00 95.25 186 TYR A CA 1
ATOM 1465 C C . TYR A 1 186 ? -12.184 -7.290 1.876 1.00 95.25 186 TYR A C 1
ATOM 1467 O O . TYR A 1 186 ? -13.161 -6.594 1.601 1.00 95.25 186 TYR A O 1
ATOM 1475 N N . ILE A 1 187 ? -12.270 -8.382 2.629 1.00 93.75 187 ILE A N 1
ATOM 1476 C CA . ILE A 1 187 ? -13.511 -8.870 3.232 1.00 93.75 187 ILE A CA 1
ATOM 1477 C C . ILE A 1 187 ? -13.414 -8.728 4.744 1.00 93.75 187 ILE A C 1
ATOM 1479 O O . ILE A 1 187 ? -12.381 -9.029 5.340 1.00 93.75 187 ILE A O 1
ATOM 1483 N N . ASN A 1 188 ? -14.506 -8.288 5.361 1.00 91.06 188 ASN A N 1
ATOM 1484 C CA . ASN A 1 188 ? -14.688 -8.394 6.799 1.00 91.06 188 ASN A CA 1
ATOM 1485 C C . ASN A 1 188 ? -15.151 -9.808 7.173 1.00 91.06 188 ASN A C 1
ATOM 1487 O O . ASN A 1 188 ? -16.205 -10.253 6.722 1.00 91.06 188 ASN A O 1
ATOM 1491 N N . ASP A 1 189 ? -14.381 -10.499 8.013 1.00 87.38 189 ASP A N 1
ATOM 1492 C CA . ASP A 1 189 ? -14.605 -11.913 8.345 1.00 87.38 189 ASP A CA 1
ATOM 1493 C C . ASP A 1 189 ? -15.909 -12.164 9.104 1.00 87.38 189 ASP A C 1
ATOM 1495 O O . ASP A 1 189 ? -16.477 -13.254 9.040 1.00 87.38 189 ASP A O 1
ATOM 1499 N N . VAL A 1 190 ? -16.391 -11.158 9.834 1.00 86.38 190 VAL A N 1
ATOM 1500 C CA . VAL A 1 190 ? -17.585 -11.270 10.673 1.00 86.38 190 VAL A CA 1
ATOM 1501 C C . VAL A 1 190 ? -18.838 -10.937 9.874 1.00 86.38 190 VAL A C 1
ATOM 1503 O O . VAL A 1 190 ? -19.831 -11.661 9.944 1.00 86.38 190 VAL A O 1
ATOM 1506 N N . THR A 1 191 ? -18.816 -9.841 9.113 1.00 85.12 191 THR A N 1
ATOM 1507 C CA . THR A 1 191 ? -19.998 -9.369 8.374 1.00 85.12 191 THR A CA 1
ATOM 1508 C C . THR A 1 191 ? -20.100 -9.950 6.965 1.00 85.12 191 THR A C 1
ATOM 1510 O O . THR A 1 191 ? -21.179 -9.921 6.373 1.00 85.12 191 THR A O 1
ATOM 1513 N N . GLY A 1 192 ? -18.995 -10.455 6.411 1.00 86.44 192 GLY A N 1
ATOM 1514 C CA . GLY A 1 192 ? -18.880 -10.851 5.008 1.00 86.44 192 GLY A CA 1
ATOM 1515 C C . GLY A 1 192 ? -18.924 -9.672 4.029 1.00 86.44 192 GLY A C 1
ATOM 1516 O O . GLY A 1 192 ? -19.051 -9.886 2.823 1.00 86.44 192 GLY A O 1
ATOM 1517 N N . GLU A 1 193 ? -18.867 -8.428 4.518 1.00 89.75 193 GLU A N 1
ATOM 1518 C CA . GLU A 1 193 ? -18.913 -7.231 3.677 1.00 89.75 193 GLU A CA 1
ATOM 1519 C C . GLU A 1 193 ? -17.616 -7.098 2.870 1.00 89.75 193 GLU A C 1
ATOM 1521 O O . GLU A 1 193 ? -16.518 -7.126 3.429 1.00 89.75 193 GLU A O 1
ATOM 1526 N N . ALA A 1 194 ? -17.757 -6.929 1.553 1.00 92.75 194 ALA A N 1
ATOM 1527 C CA . ALA A 1 194 ? -16.650 -6.621 0.658 1.00 92.75 194 ALA A CA 1
ATOM 1528 C C . ALA A 1 194 ? -16.395 -5.110 0.630 1.00 92.75 194 ALA A C 1
ATOM 1530 O O . ALA A 1 194 ? -17.312 -4.309 0.429 1.00 92.75 194 ALA A O 1
ATOM 1531 N N . LEU A 1 195 ? -15.135 -4.734 0.809 1.00 92.62 195 LEU A N 1
ATOM 1532 C CA . LEU A 1 195 ? -14.656 -3.364 0.928 1.00 92.62 195 LEU A CA 1
ATOM 1533 C C . LEU A 1 195 ? -13.485 -3.136 -0.025 1.00 92.62 195 LEU A C 1
ATOM 1535 O O . LEU A 1 195 ? -12.821 -4.081 -0.442 1.00 92.62 195 LEU A O 1
ATOM 1539 N N . SER A 1 196 ? -13.223 -1.871 -0.352 1.00 92.94 196 SER A N 1
ATOM 1540 C CA . SER A 1 196 ? -12.114 -1.493 -1.226 1.00 92.94 196 SER A CA 1
ATOM 1541 C C . SER A 1 196 ? -11.442 -0.208 -0.754 1.00 92.94 196 SER A C 1
ATOM 1543 O O . SER A 1 196 ? -12.135 0.757 -0.420 1.00 92.94 196 SER A O 1
ATOM 1545 N N . SER A 1 197 ? -10.114 -0.169 -0.829 1.00 92.38 197 SER A N 1
ATOM 1546 C CA . SER A 1 197 ? -9.289 1.017 -0.562 1.00 92.38 197 SER A CA 1
ATOM 1547 C C . SER A 1 197 ? -8.322 1.271 -1.715 1.00 92.38 197 SER A C 1
ATOM 1549 O O . SER A 1 197 ? -7.967 0.347 -2.448 1.00 92.38 197 SER A O 1
ATOM 1551 N N . GLN A 1 198 ? -7.910 2.526 -1.913 1.00 88.69 198 GLN A N 1
ATOM 1552 C CA . GLN A 1 198 ? -7.135 2.936 -3.084 1.00 88.69 198 GLN A CA 1
ATOM 1553 C C . GLN A 1 198 ? -5.948 3.839 -2.732 1.00 88.69 198 GLN A C 1
ATOM 1555 O O . GLN A 1 198 ? -6.083 4.854 -2.061 1.00 88.69 198 GLN A O 1
ATOM 1560 N N . ILE A 1 199 ? -4.774 3.544 -3.281 1.00 84.00 199 ILE A N 1
ATOM 1561 C CA . ILE A 1 199 ? -3.651 4.487 -3.296 1.00 84.00 199 ILE A CA 1
ATOM 1562 C C . ILE A 1 199 ? -3.418 4.950 -4.720 1.00 84.00 199 ILE A C 1
ATOM 1564 O O . ILE A 1 199 ? -3.289 4.155 -5.644 1.00 84.00 199 ILE A O 1
ATOM 1568 N N . SER A 1 200 ? -3.310 6.256 -4.889 1.00 79.50 200 SER A N 1
ATOM 1569 C CA . SER A 1 200 ? -2.904 6.892 -6.133 1.00 79.50 200 SER A CA 1
ATOM 1570 C C . SER A 1 200 ? -1.586 7.611 -5.903 1.00 79.50 200 SER A C 1
ATOM 1572 O O . SER A 1 200 ? -1.487 8.451 -5.023 1.00 79.50 200 SER A O 1
ATOM 1574 N N . MET A 1 201 ? -0.570 7.323 -6.706 1.00 76.31 201 MET A N 1
ATOM 1575 C CA . MET A 1 201 ? 0.545 8.248 -6.880 1.00 76.31 201 MET A CA 1
ATOM 1576 C C . MET A 1 201 ? 0.293 9.028 -8.162 1.00 76.31 201 MET A C 1
ATOM 1578 O O . MET A 1 201 ? 0.269 8.427 -9.233 1.00 76.31 201 MET A O 1
ATOM 1582 N N . ASP A 1 202 ? 0.079 10.332 -8.044 1.00 70.50 202 ASP A N 1
ATOM 1583 C CA . ASP A 1 202 ? -0.310 11.224 -9.129 1.00 70.50 202 ASP A CA 1
ATOM 1584 C C . ASP A 1 202 ? 0.729 12.296 -9.432 1.00 70.50 202 ASP A C 1
ATOM 1586 O O . ASP A 1 202 ? 1.412 12.801 -8.544 1.00 70.50 202 ASP A O 1
ATOM 1590 N N . PHE A 1 203 ? 0.789 12.699 -10.698 1.00 59.25 203 PHE A N 1
ATOM 1591 C CA . PHE A 1 203 ? 1.576 13.835 -11.163 1.00 59.25 203 PHE A CA 1
ATOM 1592 C C . PHE A 1 203 ? 0.640 14.997 -11.404 1.00 59.25 203 PHE A C 1
ATOM 1594 O O . PHE A 1 203 ? -0.082 15.057 -12.400 1.00 59.25 203 PHE A O 1
ATOM 1601 N N . HIS A 1 204 ? 0.654 15.944 -10.474 1.00 59.12 204 HIS A N 1
ATOM 1602 C CA . HIS A 1 204 ? -0.165 17.136 -10.580 1.00 59.12 204 HIS A CA 1
ATOM 1603 C C . HIS A 1 204 ? 0.708 18.328 -10.944 1.00 59.12 204 HIS A C 1
ATOM 1605 O O . HIS A 1 204 ? 1.645 18.704 -10.238 1.00 59.12 204 HIS A O 1
ATOM 1611 N N . ARG A 1 205 ? 0.336 19.019 -12.023 1.00 52.44 205 ARG A N 1
ATOM 1612 C CA . ARG A 1 205 ? 0.881 20.343 -12.318 1.00 52.44 205 ARG A CA 1
ATOM 1613 C C . ARG A 1 205 ? 0.098 21.389 -11.540 1.00 52.44 205 ARG A C 1
ATOM 1615 O O . ARG A 1 205 ? -0.909 21.911 -12.020 1.00 52.44 205 ARG A O 1
ATOM 1622 N N . ARG A 1 206 ? 0.552 21.727 -10.334 1.00 53.41 206 ARG A N 1
ATOM 1623 C CA . ARG A 1 206 ? -0.104 22.764 -9.527 1.00 53.41 206 ARG A CA 1
ATOM 1624 C C . ARG A 1 206 ? 0.661 24.085 -9.604 1.00 53.41 206 ARG A C 1
ATOM 1626 O O . ARG A 1 206 ? 1.832 24.191 -9.250 1.00 53.41 206 ARG A O 1
ATOM 1633 N N . LYS A 1 207 ? -0.029 25.144 -10.045 1.00 51.88 207 LYS A N 1
ATOM 1634 C CA . LYS A 1 207 ? 0.488 26.517 -9.964 1.00 51.88 207 LYS A CA 1
ATOM 1635 C C . LYS A 1 207 ? 0.463 26.970 -8.505 1.00 51.88 207 LYS A C 1
ATOM 1637 O O . LYS A 1 207 ? -0.545 27.492 -8.040 1.00 51.88 207 LYS A O 1
ATOM 1642 N N . HIS A 1 208 ? 1.558 26.779 -7.778 1.00 48.88 208 HIS A N 1
ATOM 1643 C CA . HIS A 1 208 ? 1.685 27.298 -6.419 1.00 48.88 208 HIS A CA 1
ATOM 1644 C C . HIS A 1 208 ? 2.606 28.535 -6.387 1.00 48.88 208 HIS A C 1
ATOM 1646 O O . HIS A 1 208 ? 3.717 28.466 -6.923 1.00 48.88 208 HIS A O 1
ATOM 1652 N N . PRO A 1 209 ? 2.212 29.653 -5.735 1.00 4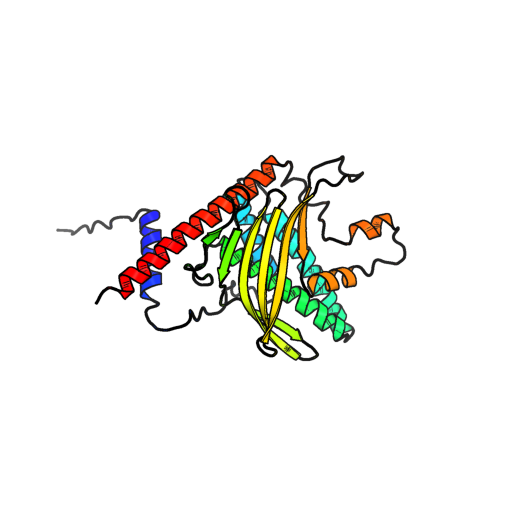9.84 209 PRO A N 1
ATOM 1653 C CA . PRO A 1 209 ? 3.008 30.888 -5.684 1.00 49.84 209 PRO A CA 1
ATOM 1654 C C . PRO A 1 209 ? 4.433 30.710 -5.141 1.00 49.84 209 PRO A C 1
ATOM 1656 O O . PRO A 1 209 ? 5.332 31.444 -5.530 1.00 49.84 209 PRO A O 1
ATOM 1659 N N . ARG A 1 210 ? 4.648 29.715 -4.270 1.00 46.12 210 ARG A N 1
ATOM 1660 C CA . ARG A 1 210 ? 5.965 29.384 -3.696 1.00 46.12 210 ARG A CA 1
ATOM 1661 C C . ARG A 1 210 ? 6.860 28.565 -4.636 1.00 46.12 210 ARG A C 1
ATOM 1663 O O . ARG A 1 210 ? 8.070 28.557 -4.449 1.00 46.12 210 ARG A O 1
ATOM 1670 N N . PHE A 1 211 ? 6.279 27.872 -5.618 1.00 48.03 211 PHE A N 1
ATOM 1671 C CA . PHE A 1 211 ? 6.967 26.824 -6.384 1.00 48.03 211 PHE A CA 1
ATOM 1672 C C . PHE A 1 211 ? 6.989 27.066 -7.899 1.00 48.03 211 PHE A C 1
ATOM 1674 O O . PHE A 1 211 ? 7.515 26.238 -8.625 1.00 48.03 211 PHE A O 1
ATOM 1681 N N . GLY A 1 212 ? 6.472 28.196 -8.397 1.00 51.84 212 GLY A N 1
ATOM 1682 C CA . GLY A 1 212 ? 6.798 28.692 -9.742 1.00 51.84 212 GLY A CA 1
ATOM 1683 C C . GLY A 1 212 ? 6.462 27.757 -10.914 1.00 51.84 212 GLY A C 1
ATOM 1684 O O . GLY A 1 212 ? 7.284 27.602 -11.808 1.00 51.84 212 GLY A O 1
ATOM 1685 N N . ASN A 1 213 ? 5.257 27.171 -10.948 1.00 53.75 213 ASN A N 1
ATOM 1686 C CA . ASN A 1 213 ? 4.788 26.263 -12.017 1.00 53.75 213 ASN A CA 1
ATOM 1687 C C . ASN A 1 213 ? 5.625 24.979 -12.215 1.00 53.75 213 ASN A C 1
ATOM 1689 O O . ASN A 1 213 ? 5.712 24.493 -13.344 1.00 53.75 213 ASN A O 1
ATOM 1693 N N . LYS A 1 214 ? 6.217 24.424 -11.155 1.00 52.81 214 LYS A N 1
ATOM 1694 C CA . LYS A 1 214 ? 6.866 23.106 -11.209 1.00 52.81 214 LYS A CA 1
ATOM 1695 C C . LYS A 1 214 ? 5.844 21.966 -11.334 1.00 52.81 214 LYS A C 1
ATOM 1697 O O . LYS A 1 214 ? 4.724 22.075 -10.832 1.00 52.81 214 LYS A O 1
ATOM 1702 N N . GLU A 1 215 ? 6.238 20.893 -12.010 1.00 52.66 215 GLU A N 1
ATOM 1703 C CA . GLU A 1 215 ? 5.573 19.587 -11.925 1.00 52.66 215 GLU A CA 1
ATOM 1704 C C . GLU A 1 215 ? 5.851 18.975 -10.551 1.00 52.66 215 GLU A C 1
ATOM 1706 O O . GLU A 1 215 ? 6.951 19.127 -10.020 1.00 52.66 215 GLU A O 1
ATOM 1711 N N . GLN A 1 216 ? 4.837 18.362 -9.938 1.00 56.56 216 GLN A N 1
ATOM 1712 C CA . GLN A 1 216 ? 4.935 17.800 -8.594 1.00 56.56 216 GLN A CA 1
ATOM 1713 C C . GLN A 1 216 ? 4.304 16.412 -8.562 1.00 56.56 216 GLN A C 1
ATOM 1715 O O . GLN A 1 216 ? 3.210 16.205 -9.088 1.00 56.56 216 GLN A O 1
ATOM 1720 N N . ALA A 1 217 ? 4.995 15.476 -7.917 1.00 58.06 217 ALA A N 1
ATOM 1721 C CA . ALA A 1 217 ? 4.409 14.201 -7.539 1.00 58.06 217 ALA A CA 1
ATOM 1722 C C . ALA A 1 217 ? 3.619 14.364 -6.238 1.00 58.06 217 ALA A C 1
ATOM 1724 O O . ALA A 1 217 ? 4.085 15.019 -5.303 1.00 58.06 217 ALA A O 1
ATOM 1725 N N . ALA A 1 218 ? 2.465 13.724 -6.166 1.00 64.69 218 ALA A N 1
ATOM 1726 C CA . ALA A 1 218 ? 1.646 13.597 -4.978 1.00 64.69 218 ALA A CA 1
ATOM 1727 C C . ALA A 1 218 ? 1.316 12.126 -4.735 1.00 64.69 218 ALA A C 1
ATOM 1729 O O . ALA A 1 218 ? 1.205 11.335 -5.672 1.00 64.69 218 ALA A O 1
ATOM 1730 N N . ILE A 1 219 ? 1.154 11.767 -3.467 1.00 72.31 219 ILE A N 1
ATOM 1731 C CA . ILE A 1 219 ? 0.571 10.487 -3.080 1.00 72.31 219 ILE A CA 1
ATOM 1732 C C . ILE A 1 219 ? -0.799 10.817 -2.503 1.00 72.31 219 ILE A C 1
ATOM 1734 O O . ILE A 1 219 ? -0.910 11.354 -1.405 1.00 72.31 219 ILE A O 1
ATOM 1738 N N . ASP A 1 220 ? -1.825 10.503 -3.276 1.00 74.81 220 ASP A N 1
ATOM 1739 C CA . ASP A 1 220 ? -3.223 10.658 -2.924 1.00 74.81 220 ASP A CA 1
ATOM 1740 C C . ASP A 1 220 ? -3.704 9.334 -2.313 1.00 74.81 220 ASP A C 1
ATOM 1742 O O . ASP A 1 220 ? -3.859 8.321 -3.004 1.00 74.81 220 ASP A O 1
ATOM 1746 N N . LEU A 1 221 ? -3.911 9.340 -0.996 1.00 78.62 221 LEU A N 1
ATOM 1747 C CA . LEU A 1 221 ? -4.413 8.202 -0.228 1.00 78.62 221 LEU A CA 1
ATOM 1748 C C . LEU A 1 221 ? -5.939 8.272 -0.150 1.00 78.62 221 LEU A C 1
ATOM 1750 O O . LEU A 1 221 ? -6.487 9.257 0.342 1.00 78.62 221 LEU A O 1
ATOM 1754 N N . LYS A 1 222 ? -6.619 7.225 -0.616 1.00 80.88 222 LYS A N 1
ATOM 1755 C CA . LYS A 1 222 ? -8.079 7.121 -0.614 1.00 80.88 222 LYS A CA 1
ATOM 1756 C C . LYS A 1 222 ? -8.507 5.823 0.051 1.00 80.88 222 LYS A C 1
ATOM 1758 O O . LYS A 1 222 ? -7.933 4.755 -0.135 1.00 80.88 222 LYS A O 1
ATOM 1763 N N . GLY A 1 223 ? -9.552 5.899 0.841 1.00 81.62 223 GLY A N 1
ATOM 1764 C CA . GLY A 1 223 ? -10.046 4.749 1.574 1.00 81.62 223 GLY A CA 1
ATOM 1765 C C . GLY A 1 223 ? -11.343 5.108 2.248 1.00 81.62 223 GLY A C 1
ATOM 1766 O O . GLY A 1 223 ? -11.636 6.291 2.454 1.00 81.62 223 GLY A O 1
ATOM 1767 N N . ARG A 1 224 ? -12.125 4.084 2.582 1.00 83.25 224 ARG A N 1
ATOM 1768 C CA . ARG A 1 224 ? -13.415 4.264 3.249 1.00 83.25 224 ARG A CA 1
ATOM 1769 C C . ARG A 1 224 ? -13.254 5.082 4.528 1.00 83.25 224 ARG A C 1
ATOM 1771 O O . ARG A 1 224 ? -14.096 5.932 4.820 1.00 83.25 224 ARG A O 1
ATOM 1778 N N . THR A 1 225 ? -12.175 4.843 5.264 1.00 88.50 225 THR A N 1
ATOM 1779 C CA . THR A 1 225 ? -11.935 5.460 6.564 1.00 88.50 225 THR A CA 1
ATOM 1780 C C . THR A 1 225 ? -10.826 6.500 6.523 1.00 88.50 225 THR A C 1
ATOM 1782 O O . THR A 1 225 ? -10.945 7.525 7.196 1.00 88.50 225 THR A O 1
ATOM 1785 N N . LEU A 1 226 ? -9.815 6.311 5.670 1.00 86.75 226 LEU A N 1
ATOM 1786 C CA . LEU A 1 226 ? -8.734 7.282 5.462 1.00 86.75 226 LEU A CA 1
ATOM 1787 C C . LEU A 1 226 ? -9.259 8.698 5.177 1.00 86.75 226 LEU A C 1
ATOM 1789 O O . LEU A 1 226 ? -8.870 9.648 5.850 1.00 86.75 226 LEU A O 1
ATOM 1793 N N . GLU A 1 227 ? -10.205 8.850 4.246 1.00 83.06 227 GLU A N 1
ATOM 1794 C CA . GLU A 1 227 ? -10.751 10.165 3.868 1.00 83.06 227 GLU A CA 1
ATOM 1795 C C . GLU A 1 227 ? -11.508 10.859 5.009 1.00 83.06 227 GLU A C 1
ATOM 1797 O O . GLU A 1 227 ? -11.601 12.088 5.070 1.00 83.06 227 GLU A O 1
ATOM 1802 N N . ARG A 1 228 ? -12.120 10.087 5.911 1.00 83.56 228 ARG A N 1
ATOM 1803 C CA . ARG A 1 228 ? -12.772 10.640 7.103 1.00 83.56 228 ARG A CA 1
ATOM 1804 C C . ARG A 1 228 ? -11.736 10.995 8.169 1.00 83.56 228 ARG A C 1
ATOM 1806 O O . ARG A 1 228 ? -11.832 12.077 8.729 1.00 83.56 228 ARG A O 1
ATOM 1813 N N . ALA A 1 229 ? -10.741 10.141 8.395 1.00 86.62 229 ALA A N 1
ATOM 1814 C CA . ALA A 1 229 ? -9.681 10.384 9.368 1.00 86.62 229 ALA A CA 1
ATOM 1815 C C . ALA A 1 229 ? -8.842 11.620 9.014 1.00 86.62 229 ALA A C 1
ATOM 1817 O O . ALA A 1 229 ? -8.538 12.419 9.896 1.00 86.62 229 ALA A O 1
ATOM 1818 N N . PHE A 1 230 ? -8.543 11.834 7.727 1.00 81.19 230 PHE A N 1
ATOM 1819 C CA . PHE A 1 230 ? -7.914 13.074 7.271 1.00 81.19 230 PHE A CA 1
ATOM 1820 C C . PHE A 1 230 ? -8.758 14.297 7.635 1.00 81.19 230 PHE A C 1
ATOM 1822 O O . PHE A 1 230 ? -8.258 15.198 8.297 1.00 81.19 230 PHE A O 1
ATOM 1829 N N . ARG A 1 231 ? -10.064 14.281 7.341 1.00 77.00 231 ARG A N 1
ATOM 1830 C CA . ARG A 1 231 ? -10.972 15.385 7.697 1.00 77.00 231 ARG A CA 1
ATOM 1831 C C . ARG A 1 231 ? -11.061 15.663 9.200 1.00 77.00 231 ARG A C 1
ATOM 1833 O O . ARG A 1 231 ? -11.250 16.816 9.581 1.00 77.00 231 ARG A O 1
ATOM 1840 N N . ASP A 1 232 ? -10.950 14.637 10.038 1.00 74.56 232 ASP A N 1
ATOM 1841 C CA . ASP A 1 232 ? -11.002 14.790 11.495 1.00 74.56 232 ASP A CA 1
ATOM 1842 C C . ASP A 1 232 ? -9.694 15.356 12.066 1.00 74.56 232 ASP A C 1
ATOM 1844 O O . ASP A 1 232 ? -9.755 16.253 12.909 1.00 74.56 232 ASP A O 1
ATOM 1848 N N . ILE A 1 233 ? -8.533 14.945 11.532 1.00 70.81 233 ILE A N 1
ATOM 1849 C CA . ILE A 1 233 ? -7.254 15.645 11.768 1.00 70.81 233 ILE A CA 1
ATOM 1850 C C . ILE A 1 233 ? -7.358 17.106 11.301 1.00 70.81 233 ILE A C 1
ATOM 1852 O O . ILE A 1 233 ? -6.864 18.023 11.953 1.00 70.81 233 ILE A O 1
ATOM 1856 N N . GLU A 1 234 ? -8.044 17.345 10.181 1.00 57.81 234 GLU A N 1
ATOM 1857 C CA . GLU A 1 234 ? -8.315 18.664 9.601 1.00 57.81 234 GLU A CA 1
ATOM 1858 C C . GLU A 1 234 ? -9.405 19.466 10.342 1.00 57.81 234 GLU A C 1
ATOM 1860 O O . GLU A 1 234 ? -9.991 20.392 9.766 1.00 57.81 234 GLU A O 1
ATOM 1865 N N . LYS A 1 235 ? -9.645 19.236 11.641 1.00 51.75 235 LYS A N 1
ATOM 1866 C CA . LYS A 1 235 ? -10.198 20.286 12.520 1.00 51.75 235 LYS A CA 1
ATOM 1867 C C . LYS A 1 235 ? -9.157 21.410 12.674 1.00 51.75 235 LYS A C 1
ATOM 1869 O O . LYS A 1 235 ? -8.597 21.664 13.734 1.00 51.75 235 LYS A O 1
ATOM 1874 N N . VAL A 1 236 ? -8.907 22.089 11.554 1.00 45.41 236 VAL A N 1
ATOM 1875 C CA . VAL A 1 236 ? -8.091 23.281 11.357 1.00 45.41 236 VAL A CA 1
ATOM 1876 C C . VAL A 1 236 ? -8.533 24.321 12.392 1.00 45.41 236 VAL A C 1
ATOM 1878 O O . VAL A 1 236 ? -9.735 24.609 12.465 1.00 45.41 236 VAL A O 1
ATOM 1881 N N . PRO A 1 237 ? -7.611 24.915 13.175 1.00 44.81 237 PRO A N 1
ATOM 1882 C CA . PRO A 1 237 ? -7.937 26.029 14.058 1.00 44.81 237 PRO A CA 1
ATOM 1883 C C . PRO A 1 237 ? -8.759 27.068 13.289 1.00 44.81 237 PRO A C 1
ATOM 1885 O O . PRO A 1 237 ? -8.395 27.436 12.170 1.00 44.81 237 PRO A O 1
ATOM 1888 N N . GLN A 1 238 ? -9.875 27.541 13.858 1.00 46.12 238 GLN A N 1
ATOM 1889 C CA . GLN A 1 238 ? -10.835 28.428 13.171 1.00 46.12 238 GLN A CA 1
ATOM 1890 C C . GLN A 1 238 ? -10.208 29.715 12.591 1.00 46.12 238 GLN A C 1
ATOM 1892 O O . GLN A 1 238 ? -10.839 30.395 11.782 1.00 46.12 238 GLN A O 1
ATOM 1897 N N . GLU A 1 239 ? -8.972 30.024 12.976 1.00 50.91 239 GLU A N 1
ATOM 1898 C CA . GLU A 1 239 ? -8.210 31.227 12.653 1.00 50.91 239 GLU A CA 1
ATOM 1899 C C . GLU A 1 239 ? -7.494 31.201 11.287 1.00 50.91 239 GLU A C 1
ATOM 1901 O O . GLU A 1 239 ? -7.020 32.246 10.843 1.00 50.91 239 GLU A O 1
ATOM 1906 N N . LEU A 1 240 ? -7.421 30.060 10.587 1.00 47.75 240 LEU A N 1
ATOM 1907 C CA . LEU A 1 240 ? -6.742 29.979 9.280 1.00 47.75 240 LEU A CA 1
ATOM 1908 C C . LEU A 1 240 ? -7.660 30.382 8.106 1.00 47.75 240 LEU A C 1
ATOM 1910 O O . LEU A 1 240 ? -8.853 30.058 8.065 1.00 47.75 240 LEU A O 1
ATOM 1914 N N . GLY A 1 241 ? -7.102 31.099 7.126 1.00 49.56 241 GLY A N 1
ATOM 1915 C CA . GLY A 1 241 ? -7.827 31.664 5.984 1.00 49.56 241 GLY A CA 1
ATOM 1916 C C . GLY A 1 241 ? -8.271 30.620 4.947 1.00 49.56 241 GLY A C 1
ATOM 1917 O O . GLY A 1 241 ? -7.736 29.516 4.868 1.00 49.56 241 GLY A O 1
ATOM 1918 N N . GLU A 1 242 ? -9.236 30.967 4.080 1.00 45.88 242 GLU A N 1
ATOM 1919 C CA . GLU A 1 242 ? -9.788 30.055 3.047 1.00 45.88 242 GLU A CA 1
ATOM 1920 C C . GLU A 1 242 ? -8.728 29.449 2.108 1.00 45.88 242 GLU A C 1
ATOM 1922 O O . GLU A 1 242 ? -8.888 28.338 1.603 1.00 45.88 242 GLU A O 1
ATOM 1927 N N . LYS A 1 243 ? -7.618 30.162 1.897 1.00 43.72 243 LYS A N 1
ATOM 1928 C CA . LYS A 1 243 ? -6.505 29.719 1.050 1.00 43.72 243 LYS A CA 1
ATOM 1929 C C . LYS A 1 243 ? -5.647 28.635 1.711 1.00 43.72 243 LYS A C 1
ATOM 1931 O O . LYS A 1 243 ? -5.079 27.813 1.001 1.00 43.72 243 LYS A O 1
ATOM 1936 N N . GLU A 1 244 ? -5.578 28.627 3.040 1.00 44.88 244 GLU A N 1
ATOM 1937 C CA . GLU A 1 244 ? -4.911 27.583 3.823 1.00 44.88 244 GLU A CA 1
ATOM 1938 C C . GLU A 1 244 ? -5.811 26.351 3.899 1.00 44.88 244 GLU A C 1
ATOM 1940 O O . GLU A 1 244 ? -5.336 25.264 3.619 1.00 44.88 244 GLU A O 1
ATOM 1945 N N . LYS A 1 245 ? -7.129 26.516 4.087 1.00 43.66 245 LYS A N 1
ATOM 1946 C CA . LYS A 1 245 ? -8.122 25.418 4.074 1.00 43.66 245 LYS A CA 1
ATOM 1947 C C . LYS A 1 245 ? -8.143 24.596 2.772 1.00 43.66 245 LYS A C 1
ATOM 1949 O O . LYS A 1 245 ? -8.392 23.397 2.808 1.00 43.66 245 LYS A O 1
ATOM 1954 N N . LEU A 1 246 ? -7.858 25.212 1.621 1.00 41.28 246 LEU A N 1
ATOM 1955 C CA . LEU A 1 246 ? -7.758 24.523 0.321 1.00 41.28 246 LEU A CA 1
ATOM 1956 C C . LEU A 1 246 ? -6.482 23.673 0.152 1.00 41.28 246 LEU A C 1
ATOM 1958 O O . LEU A 1 246 ? -6.419 22.879 -0.784 1.00 41.28 246 LEU A O 1
ATOM 1962 N N . GLN A 1 247 ? -5.481 23.815 1.028 1.00 44.66 247 GLN A N 1
ATOM 1963 C CA . GLN A 1 247 ? -4.270 22.982 1.017 1.00 44.66 247 GLN A CA 1
ATOM 1964 C C . GLN A 1 247 ? -4.468 21.617 1.696 1.00 44.66 247 GLN A C 1
ATOM 1966 O O . GLN A 1 247 ? -3.599 20.766 1.551 1.00 44.66 247 GLN A O 1
ATOM 1971 N N . TYR A 1 248 ? -5.589 21.406 2.398 1.00 46.34 248 TYR A N 1
ATOM 1972 C CA . TYR A 1 248 ? -5.772 20.275 3.314 1.00 46.34 248 TYR A CA 1
ATOM 1973 C C . TYR A 1 248 ? -6.550 19.079 2.746 1.00 46.34 248 TYR A C 1
ATOM 1975 O O . TYR A 1 248 ? -6.390 17.988 3.258 1.00 46.34 248 TYR A O 1
ATOM 1983 N N . LYS A 1 249 ? -7.316 19.227 1.655 1.00 40.69 249 LYS A N 1
ATOM 1984 C CA . LYS A 1 249 ? -8.239 18.175 1.157 1.00 40.69 249 LYS A CA 1
ATOM 1985 C C . LYS A 1 249 ? -7.607 16.958 0.480 1.00 40.69 249 LYS A C 1
ATOM 1987 O O . LYS A 1 249 ? -8.315 16.072 0.022 1.00 40.69 249 LYS A O 1
ATOM 1992 N N . ASP A 1 250 ? -6.296 16.938 0.406 1.00 44.28 250 ASP A N 1
ATOM 1993 C CA . ASP A 1 250 ? -5.488 15.888 -0.173 1.00 44.28 250 ASP A CA 1
ATOM 1994 C C . ASP A 1 250 ? -4.167 15.977 0.608 1.00 44.28 250 ASP A C 1
ATOM 1996 O O . ASP A 1 250 ? -3.666 17.090 0.809 1.00 44.28 250 ASP A O 1
ATOM 2000 N N . TYR A 1 251 ? -3.559 14.867 1.028 1.00 49.53 251 TYR A N 1
ATOM 2001 C CA . TYR A 1 251 ? -2.206 14.898 1.603 1.00 49.53 251 TYR A CA 1
ATOM 2002 C C . TYR A 1 251 ? -1.164 15.174 0.490 1.00 49.53 251 TYR A C 1
ATOM 2004 O O . T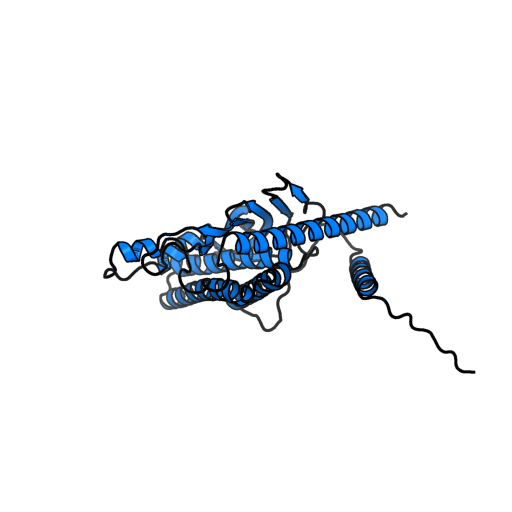YR A 1 251 ? -0.248 14.397 0.232 1.00 49.53 251 TYR A O 1
ATOM 2012 N N . HIS A 1 252 ? -1.279 16.319 -0.196 1.00 46.31 252 HIS A N 1
ATOM 2013 C CA . HIS A 1 252 ? -0.266 16.831 -1.111 1.00 46.31 252 HIS A CA 1
ATOM 2014 C C . HIS A 1 252 ? 0.933 17.250 -0.288 1.00 46.31 252 HIS A C 1
ATOM 2016 O O . HIS A 1 252 ? 0.979 18.349 0.272 1.00 46.31 252 HIS A O 1
ATOM 2022 N N . ARG A 1 253 ? 1.964 16.412 -0.247 1.00 45.28 253 ARG A N 1
ATOM 2023 C CA . ARG A 1 253 ? 3.262 16.857 0.259 1.00 45.28 253 ARG A CA 1
ATOM 2024 C C . ARG A 1 253 ? 3.922 17.782 -0.758 1.00 45.28 253 ARG A C 1
ATOM 2026 O O . ARG A 1 253 ? 4.806 17.406 -1.514 1.00 45.28 253 ARG A O 1
ATOM 2033 N N . TYR A 1 254 ? 3.539 19.051 -0.672 1.00 37.84 254 TYR A N 1
ATOM 2034 C CA . TYR A 1 254 ? 4.112 20.182 -1.399 1.00 37.84 254 TYR A CA 1
ATOM 2035 C C . TYR A 1 254 ? 5.574 20.510 -1.047 1.00 37.84 254 TYR A C 1
ATOM 2037 O O . TYR A 1 254 ? 6.126 21.445 -1.621 1.00 37.84 254 TYR A O 1
ATOM 2045 N N . LEU A 1 255 ? 6.205 19.826 -0.085 1.00 32.88 255 LEU A N 1
ATOM 2046 C CA . LEU A 1 255 ? 7.426 20.344 0.550 1.00 32.88 255 LEU A CA 1
ATOM 2047 C C . LEU A 1 255 ? 8.614 19.384 0.676 1.00 32.88 255 LEU A C 1
ATOM 2049 O O . LEU A 1 255 ? 9.706 19.866 0.962 1.00 32.88 255 LEU A O 1
ATOM 2053 N N . HIS A 1 256 ? 8.469 18.080 0.411 1.00 38.50 256 HIS A N 1
ATOM 2054 C CA . HIS A 1 256 ? 9.566 17.123 0.658 1.00 38.50 256 HIS A CA 1
ATOM 2055 C C . HIS A 1 256 ? 9.898 16.157 -0.487 1.00 38.50 256 HIS A C 1
ATOM 2057 O O . HIS A 1 256 ? 10.917 15.478 -0.413 1.00 38.50 256 HIS A O 1
ATOM 2063 N N . ILE A 1 257 ? 9.110 16.134 -1.567 1.00 47.53 257 ILE A N 1
ATOM 2064 C CA . ILE A 1 257 ? 9.408 15.337 -2.775 1.00 47.53 257 ILE A CA 1
ATOM 2065 C C . ILE A 1 257 ? 10.171 16.178 -3.823 1.00 47.53 257 ILE A C 1
ATOM 2067 O O . ILE A 1 257 ? 10.701 15.642 -4.790 1.00 47.53 257 ILE A O 1
ATOM 2071 N N . ASP A 1 258 ? 10.300 17.495 -3.603 1.00 42.12 258 ASP A N 1
ATOM 2072 C CA . ASP A 1 258 ? 10.820 18.476 -4.572 1.00 42.12 258 ASP A CA 1
ATOM 2073 C C . ASP A 1 258 ? 12.258 18.213 -5.106 1.00 42.12 258 ASP A C 1
ATOM 2075 O O . ASP A 1 258 ? 12.570 18.749 -6.171 1.00 42.12 258 ASP A O 1
ATOM 2079 N N . PRO A 1 259 ? 13.155 17.396 -4.494 1.00 49.97 259 PRO A N 1
ATOM 2080 C CA . PRO A 1 259 ? 14.376 16.992 -5.195 1.00 49.97 259 PRO A CA 1
ATOM 2081 C C . PRO A 1 259 ? 14.262 15.682 -5.994 1.00 49.97 259 PRO A C 1
ATOM 2083 O O . PRO A 1 259 ? 15.189 15.393 -6.745 1.00 49.97 259 PRO A O 1
ATOM 2086 N N . LEU A 1 260 ? 13.187 14.898 -5.866 1.00 55.31 260 LEU A N 1
ATOM 2087 C CA . LEU A 1 260 ? 13.127 13.513 -6.358 1.00 55.31 260 LEU A CA 1
ATOM 2088 C C . LEU A 1 260 ? 12.500 13.397 -7.744 1.00 55.31 260 LEU A C 1
ATOM 2090 O O . LEU A 1 260 ? 13.059 12.728 -8.606 1.00 55.31 260 LEU A O 1
ATOM 2094 N N . ILE A 1 261 ? 11.363 14.062 -7.975 1.00 63.38 261 ILE A N 1
ATOM 2095 C CA . ILE A 1 261 ? 10.635 13.980 -9.247 1.00 63.38 261 ILE A CA 1
ATOM 2096 C C . ILE A 1 261 ? 10.460 15.383 -9.811 1.00 63.38 261 ILE A C 1
ATOM 2098 O O . ILE A 1 261 ? 9.634 16.158 -9.341 1.00 63.38 261 ILE A O 1
ATOM 2102 N N . LYS A 1 262 ? 11.335 15.718 -10.761 1.00 62.12 262 LYS A N 1
ATOM 2103 C CA . LYS A 1 262 ? 11.573 17.094 -11.222 1.00 62.12 262 LYS A CA 1
ATOM 2104 C C . LYS A 1 262 ? 10.835 17.439 -12.514 1.00 62.12 262 LYS A C 1
ATOM 2106 O O . LYS A 1 262 ? 10.663 18.621 -12.805 1.00 62.12 262 LYS A O 1
ATOM 2111 N N . ASP A 1 263 ? 10.466 16.416 -13.276 1.00 69.94 263 ASP A N 1
ATOM 2112 C CA . ASP A 1 263 ? 9.911 16.500 -14.622 1.00 69.94 263 ASP A CA 1
ATOM 2113 C C . ASP A 1 263 ? 9.136 15.218 -14.985 1.00 69.94 263 ASP A C 1
ATOM 2115 O O . ASP A 1 263 ? 9.317 14.158 -14.366 1.00 69.94 263 ASP A O 1
ATOM 2119 N N . ASP A 1 264 ? 8.304 15.320 -16.023 1.00 75.88 264 ASP A N 1
ATOM 2120 C CA . ASP A 1 264 ? 7.606 14.204 -16.674 1.00 75.88 264 ASP A CA 1
ATOM 2121 C C . ASP A 1 264 ? 8.541 13.029 -17.024 1.00 75.88 264 ASP A C 1
ATOM 2123 O O . ASP A 1 264 ? 8.151 11.866 -16.898 1.00 75.88 264 ASP A O 1
ATOM 2127 N N . ASP A 1 265 ? 9.792 13.298 -17.414 1.00 81.81 265 ASP A N 1
ATOM 2128 C CA . ASP A 1 265 ? 10.778 12.261 -17.747 1.00 81.81 265 ASP A CA 1
ATOM 2129 C C . ASP A 1 265 ? 11.157 11.419 -16.520 1.00 81.81 265 ASP A C 1
ATOM 2131 O O . ASP A 1 265 ? 11.294 10.196 -16.599 1.00 81.81 265 ASP A O 1
ATOM 2135 N N . THR A 1 266 ? 11.302 12.044 -15.354 1.00 79.31 266 THR A N 1
ATOM 2136 C CA . THR A 1 266 ? 11.589 11.352 -14.098 1.00 79.31 266 THR A CA 1
ATOM 2137 C C . THR A 1 266 ? 10.430 10.469 -13.676 1.00 79.31 266 THR A C 1
ATOM 2139 O O . THR A 1 266 ? 10.660 9.313 -13.316 1.00 79.31 266 THR A O 1
ATOM 2142 N N . PHE A 1 267 ? 9.194 10.956 -13.789 1.00 80.12 267 PHE A N 1
ATOM 2143 C CA . PHE A 1 267 ? 8.043 10.100 -13.539 1.00 80.12 267 PHE A CA 1
ATOM 2144 C C . PHE A 1 267 ? 7.968 8.945 -14.531 1.00 80.12 267 PHE A C 1
ATOM 2146 O O . PHE A 1 267 ? 7.826 7.792 -14.126 1.00 80.12 267 PHE A O 1
ATOM 2153 N N . LYS A 1 268 ? 8.104 9.242 -15.825 1.00 83.88 268 LYS A N 1
ATOM 2154 C CA . LYS A 1 268 ? 8.079 8.236 -16.879 1.00 83.88 268 LYS A CA 1
ATOM 2155 C C . LYS A 1 268 ? 9.093 7.131 -16.599 1.00 83.88 268 LYS A C 1
ATOM 2157 O O . LYS A 1 268 ? 8.724 5.968 -16.700 1.00 83.88 268 LYS A O 1
ATOM 2162 N N . ARG A 1 269 ? 10.307 7.466 -16.145 1.00 87.25 269 ARG A N 1
ATOM 2163 C CA . ARG A 1 269 ? 11.306 6.477 -15.703 1.00 87.25 269 ARG A CA 1
ATOM 2164 C C . ARG A 1 269 ? 10.828 5.630 -14.528 1.00 87.25 269 ARG A C 1
ATOM 2166 O O . ARG A 1 269 ? 10.957 4.415 -14.590 1.00 87.25 269 ARG A O 1
ATOM 2173 N N . ILE A 1 270 ? 10.270 6.236 -13.477 1.00 86.19 270 ILE A N 1
ATOM 2174 C CA . ILE A 1 270 ? 9.737 5.501 -12.312 1.00 86.19 270 ILE A CA 1
ATOM 2175 C C . ILE A 1 270 ? 8.633 4.534 -12.748 1.00 86.19 270 ILE A C 1
ATOM 2177 O O . ILE A 1 270 ? 8.659 3.350 -12.416 1.00 86.19 270 ILE A O 1
ATOM 2181 N N . ARG A 1 271 ? 7.691 5.031 -13.548 1.00 88.00 271 ARG A N 1
ATOM 2182 C CA . ARG A 1 271 ? 6.574 4.266 -14.095 1.00 88.00 271 ARG A CA 1
ATOM 2183 C C . ARG A 1 271 ? 7.043 3.123 -14.993 1.00 88.00 271 ARG A C 1
ATOM 2185 O O . ARG A 1 271 ? 6.614 1.991 -14.804 1.00 88.00 271 ARG A O 1
ATOM 2192 N N . GLU A 1 272 ? 7.916 3.396 -15.959 1.00 89.94 272 GLU A N 1
ATOM 2193 C CA . GLU A 1 272 ? 8.455 2.390 -16.882 1.00 89.94 272 GLU A CA 1
ATOM 2194 C C . GLU A 1 272 ? 9.251 1.322 -16.137 1.00 89.94 272 GLU A C 1
ATOM 2196 O O . GLU A 1 272 ? 9.066 0.134 -16.394 1.00 89.94 272 GLU A O 1
ATOM 2201 N N . ALA A 1 273 ? 10.074 1.726 -15.169 1.00 90.81 273 ALA A N 1
ATOM 2202 C CA . ALA A 1 273 ? 10.805 0.803 -14.317 1.00 90.81 273 ALA A CA 1
ATOM 2203 C C . ALA A 1 273 ? 9.852 -0.121 -13.542 1.00 90.81 273 ALA A C 1
ATOM 2205 O O . ALA A 1 273 ? 10.085 -1.331 -13.462 1.00 90.81 273 ALA A O 1
ATOM 2206 N N . ARG A 1 274 ? 8.728 0.421 -13.055 1.00 89.62 274 ARG A N 1
ATOM 2207 C CA . ARG A 1 274 ? 7.725 -0.367 -12.341 1.00 89.62 274 ARG A CA 1
ATOM 2208 C C . ARG A 1 274 ? 6.948 -1.312 -13.251 1.00 89.62 274 ARG A C 1
ATOM 2210 O O . ARG A 1 274 ? 6.775 -2.476 -12.902 1.00 89.62 274 ARG A O 1
ATOM 2217 N N . ILE A 1 275 ? 6.557 -0.861 -14.441 1.00 92.44 275 ILE A N 1
ATOM 2218 C CA . ILE A 1 275 ? 5.942 -1.724 -15.458 1.00 92.44 275 ILE A CA 1
ATOM 2219 C C . ILE A 1 275 ? 6.893 -2.869 -15.819 1.00 92.44 275 ILE A C 1
ATOM 2221 O O . ILE A 1 275 ? 6.470 -4.018 -15.875 1.00 92.44 275 ILE A O 1
ATOM 2225 N N . LEU A 1 276 ? 8.184 -2.592 -16.028 1.00 92.56 276 LEU A N 1
ATOM 2226 C CA . LEU A 1 276 ? 9.179 -3.627 -16.327 1.00 92.56 276 LEU A CA 1
ATOM 2227 C C . LEU A 1 276 ? 9.320 -4.642 -15.186 1.00 92.56 276 LEU A C 1
ATOM 2229 O O . LEU A 1 276 ? 9.415 -5.841 -15.454 1.00 92.56 276 LEU A O 1
ATOM 2233 N N . HIS A 1 277 ? 9.293 -4.185 -13.931 1.00 92.62 277 HIS A N 1
ATOM 2234 C CA . HIS A 1 277 ? 9.268 -5.070 -12.765 1.00 92.62 277 HIS A CA 1
ATOM 2235 C C . HIS A 1 277 ? 8.037 -5.978 -12.762 1.00 92.62 277 HIS A C 1
ATOM 2237 O O . HIS A 1 277 ? 8.183 -7.192 -12.654 1.00 92.62 277 HIS A O 1
ATOM 2243 N N . PHE A 1 278 ? 6.841 -5.416 -12.952 1.00 93.56 278 PHE A N 1
ATOM 2244 C CA . PHE A 1 278 ? 5.598 -6.190 -13.001 1.00 93.56 278 PHE A CA 1
ATOM 2245 C C . PHE A 1 278 ? 5.572 -7.178 -14.177 1.00 93.56 278 PHE A C 1
ATOM 2247 O O . PHE A 1 278 ? 5.191 -8.330 -13.994 1.00 93.56 278 PHE A O 1
ATOM 2254 N N . ARG A 1 279 ? 6.071 -6.797 -15.359 1.00 93.25 279 ARG A N 1
ATOM 2255 C CA . ARG A 1 279 ? 6.229 -7.724 -16.496 1.00 93.25 279 ARG A CA 1
ATOM 2256 C C . ARG A 1 279 ? 7.151 -8.883 -16.166 1.00 93.25 279 ARG A C 1
ATOM 2258 O O . ARG A 1 279 ? 6.838 -10.028 -16.479 1.00 93.25 279 ARG A O 1
ATOM 2265 N N . LYS A 1 280 ? 8.289 -8.597 -15.529 1.00 93.06 280 LYS A N 1
ATOM 2266 C CA . LYS A 1 280 ? 9.227 -9.635 -15.097 1.00 93.06 280 LYS A CA 1
ATOM 2267 C C . LYS A 1 280 ? 8.577 -10.568 -14.075 1.00 93.06 280 LYS A C 1
ATOM 2269 O O . LYS A 1 280 ? 8.658 -11.778 -14.247 1.00 93.06 280 LYS A O 1
ATOM 2274 N N . ALA A 1 281 ? 7.893 -10.016 -13.075 1.00 91.75 281 ALA A N 1
ATOM 2275 C CA . ALA A 1 281 ? 7.132 -10.800 -12.112 1.00 91.75 281 ALA A CA 1
ATOM 2276 C C . ALA A 1 281 ? 6.073 -11.670 -12.819 1.00 91.75 281 ALA A C 1
ATOM 2278 O O . ALA A 1 281 ? 5.955 -12.844 -12.501 1.00 91.75 281 ALA A O 1
ATOM 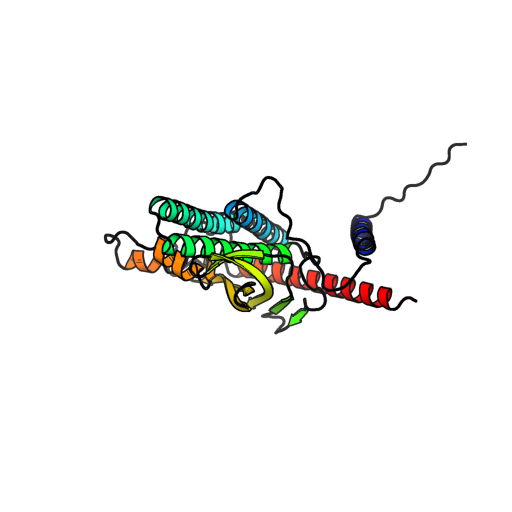2279 N N . GLY A 1 282 ? 5.387 -11.159 -13.846 1.00 91.00 282 GLY A N 1
ATOM 2280 C CA . GLY A 1 282 ? 4.441 -11.933 -14.661 1.00 91.00 282 GLY A CA 1
ATOM 2281 C C . GLY A 1 282 ? 5.089 -13.108 -15.391 1.00 91.00 282 GLY A C 1
ATOM 2282 O O . GLY A 1 282 ? 4.551 -14.211 -15.402 1.00 91.00 282 GLY A O 1
ATOM 2283 N N . LEU A 1 283 ? 6.285 -12.916 -15.949 1.00 90.62 283 LEU A N 1
ATOM 2284 C CA . LEU A 1 283 ? 7.048 -14.014 -16.548 1.00 90.62 283 LEU A CA 1
ATOM 2285 C C . LEU A 1 283 ? 7.459 -15.062 -15.504 1.00 90.62 283 LEU A C 1
ATOM 2287 O O . LEU A 1 283 ? 7.336 -16.261 -15.756 1.00 90.62 283 LEU A O 1
ATOM 2291 N N . ASP A 1 284 ? 7.910 -14.625 -14.328 1.00 89.56 284 ASP A N 1
ATOM 2292 C CA . ASP A 1 284 ? 8.267 -15.521 -13.225 1.00 89.56 284 ASP A CA 1
ATOM 2293 C C . ASP A 1 284 ? 7.037 -16.304 -12.729 1.00 89.56 284 ASP A C 1
ATOM 2295 O O . ASP A 1 284 ? 7.112 -17.518 -12.528 1.00 89.56 284 ASP A O 1
ATOM 2299 N N . ALA A 1 285 ? 5.883 -15.642 -12.628 1.00 89.00 285 ALA A N 1
ATOM 2300 C CA . ALA A 1 285 ? 4.596 -16.234 -12.284 1.00 89.00 285 ALA A CA 1
ATOM 2301 C C . ALA A 1 285 ? 4.195 -17.341 -13.274 1.00 89.00 285 ALA A C 1
ATOM 2303 O O . ALA A 1 285 ? 3.901 -18.471 -12.872 1.00 89.00 285 ALA A O 1
ATOM 2304 N N . LEU A 1 286 ? 4.292 -17.062 -14.579 1.00 88.06 286 LEU A N 1
ATOM 2305 C CA . LEU A 1 286 ? 4.032 -18.031 -15.648 1.00 88.06 286 LEU A CA 1
ATOM 2306 C C . LEU A 1 286 ? 4.966 -19.244 -15.577 1.00 88.06 286 LEU A C 1
ATOM 2308 O O . LEU A 1 286 ? 4.519 -20.381 -15.769 1.00 88.06 286 LEU A O 1
ATOM 2312 N N . HIS A 1 287 ? 6.253 -19.032 -15.285 1.00 88.19 287 HIS A N 1
ATOM 2313 C CA . HIS A 1 287 ? 7.205 -20.127 -15.096 1.00 88.19 287 HIS A CA 1
ATOM 2314 C C . HIS A 1 287 ? 6.847 -20.989 -13.880 1.00 88.19 287 HIS A C 1
ATOM 2316 O O . HIS A 1 287 ? 6.874 -22.217 -13.983 1.00 88.19 287 HIS A O 1
ATOM 2322 N N . ILE A 1 288 ? 6.467 -20.371 -12.756 1.00 85.69 288 ILE A N 1
ATOM 2323 C CA . ILE A 1 288 ? 6.039 -21.080 -11.540 1.00 85.69 288 ILE A CA 1
ATOM 2324 C C . ILE A 1 288 ? 4.776 -21.904 -11.820 1.00 85.69 288 ILE A C 1
ATOM 2326 O O . ILE A 1 288 ? 4.750 -23.101 -11.520 1.00 85.69 288 ILE A O 1
ATOM 2330 N N . ALA A 1 289 ? 3.761 -21.300 -12.442 1.00 82.38 289 ALA A N 1
ATOM 2331 C CA . ALA A 1 289 ? 2.512 -21.971 -12.788 1.00 82.38 289 ALA A CA 1
ATOM 2332 C C . ALA A 1 289 ? 2.749 -23.161 -13.738 1.00 82.38 289 ALA A C 1
ATOM 2334 O O . ALA A 1 289 ? 2.245 -24.263 -13.506 1.00 82.38 289 ALA A O 1
ATOM 2335 N N . SER A 1 290 ? 3.582 -22.969 -14.767 1.00 83.75 290 SER A N 1
ATOM 2336 C CA . SER A 1 290 ? 3.933 -24.018 -15.735 1.00 83.75 290 SER A CA 1
ATOM 2337 C C . SER A 1 290 ? 4.704 -25.168 -15.085 1.00 83.75 290 SER A C 1
ATOM 2339 O O . SER A 1 290 ? 4.405 -26.336 -15.333 1.00 83.75 290 SER A O 1
ATOM 2341 N N . ALA A 1 291 ? 5.674 -24.859 -14.219 1.00 83.19 291 ALA A N 1
ATOM 2342 C CA . ALA A 1 291 ? 6.436 -25.868 -13.492 1.00 83.19 291 ALA A CA 1
ATOM 2343 C C . ALA A 1 291 ? 5.532 -26.709 -12.578 1.00 83.19 291 ALA A C 1
ATOM 2345 O O . ALA A 1 291 ? 5.659 -27.932 -12.559 1.00 83.19 291 ALA A O 1
ATOM 2346 N N . ARG A 1 292 ? 4.582 -26.081 -11.870 1.00 77.75 292 ARG A N 1
ATOM 2347 C CA . ARG A 1 292 ? 3.610 -26.794 -11.024 1.00 77.75 292 ARG A CA 1
ATOM 2348 C C . ARG A 1 292 ? 2.701 -27.711 -11.833 1.00 77.75 292 ARG A C 1
ATOM 2350 O O . ARG A 1 292 ? 2.501 -28.851 -11.429 1.00 77.75 292 ARG A O 1
ATOM 2357 N N . LYS A 1 293 ? 2.200 -27.248 -12.982 1.00 78.56 293 LYS A N 1
ATOM 2358 C CA . LYS A 1 293 ? 1.385 -28.074 -13.881 1.00 78.56 293 LYS A CA 1
ATOM 2359 C C . LYS A 1 293 ? 2.154 -29.310 -14.356 1.00 78.56 293 LYS A C 1
ATOM 2361 O O . LYS A 1 293 ? 1.670 -30.423 -14.198 1.00 78.56 293 LYS A O 1
ATOM 2366 N N . ASN A 1 294 ? 3.380 -29.119 -14.843 1.00 76.94 294 ASN A N 1
ATOM 2367 C CA . ASN A 1 294 ? 4.220 -30.221 -15.315 1.00 76.94 294 ASN A CA 1
ATOM 2368 C C . ASN A 1 294 ? 4.546 -31.232 -14.205 1.00 76.94 294 ASN A C 1
ATOM 2370 O O . ASN A 1 294 ? 4.668 -32.417 -14.485 1.00 76.94 294 ASN A O 1
ATOM 2374 N N . LEU A 1 295 ? 4.699 -30.777 -12.957 1.00 73.94 295 LEU A N 1
ATOM 2375 C CA . LEU A 1 295 ? 4.929 -31.652 -11.804 1.00 73.94 295 LEU A CA 1
ATOM 2376 C C . LEU A 1 295 ? 3.667 -32.413 -11.379 1.00 73.94 295 LEU A C 1
ATOM 2378 O O . LEU A 1 295 ? 3.775 -33.563 -10.975 1.00 73.94 295 LEU A O 1
ATOM 2382 N N . ALA A 1 296 ? 2.484 -31.802 -11.478 1.00 71.81 296 ALA A N 1
ATOM 2383 C CA . ALA A 1 296 ? 1.210 -32.460 -11.179 1.00 71.81 296 ALA A CA 1
ATOM 2384 C C . ALA A 1 296 ? 0.813 -33.510 -12.236 1.00 71.81 296 ALA A C 1
ATOM 2386 O O . ALA A 1 296 ? 0.049 -34.424 -11.943 1.00 71.81 296 ALA A O 1
ATOM 2387 N N . GLU A 1 297 ? 1.328 -33.375 -13.459 1.00 73.94 297 GLU A N 1
ATOM 2388 C CA . GLU A 1 297 ? 1.108 -34.304 -14.575 1.00 73.94 297 GLU A CA 1
ATOM 2389 C C . GLU A 1 297 ? 2.150 -35.443 -14.634 1.00 73.94 297 GLU A C 1
ATOM 2391 O O . GLU A 1 297 ? 2.040 -36.330 -15.483 1.00 73.94 297 GLU A O 1
ATOM 2396 N N . GLN A 1 298 ? 3.155 -35.447 -13.745 1.00 57.12 298 GLN A N 1
ATOM 2397 C CA . GLN A 1 298 ? 4.094 -36.564 -13.609 1.00 57.12 298 GLN A CA 1
ATOM 2398 C C . GLN A 1 298 ? 3.469 -37.677 -12.743 1.00 57.12 298 GLN A C 1
ATOM 2400 O O . GLN A 1 298 ? 3.054 -37.388 -11.621 1.00 57.12 298 GLN A O 1
ATOM 2405 N N . PRO A 1 299 ? 3.370 -38.918 -13.261 1.00 49.19 299 PRO A N 1
ATOM 2406 C CA . PRO A 1 299 ? 2.757 -40.048 -12.561 1.00 49.19 299 PRO A CA 1
ATOM 2407 C C . PRO A 1 299 ? 3.560 -40.535 -11.349 1.00 49.19 299 PRO A C 1
ATOM 2409 O O . PRO A 1 299 ? 4.806 -40.390 -11.350 1.00 49.19 299 PRO A O 1
#

Organism: NCBI:txid1975080